Protein AF-0000000071086690 (afdb_homodimer)

Sequence (374 aa):
MKVLILISVVAMATVGNALYSCPQFWNLFEGNCYRYQGDRLTWSAAEARCNRYFNSAGMGHLASIHSLAENRFVYEMFKSSVSINDIPNWVHNPVDPNPIYGIWIGLHQTVADGPWKNSDDTDQDNFFRWRSLEPNNSYYVGEQAEDCVHIWHFNDDSDIQQKWNDMYCNEVMSFVCKMPADGQMRRMKVLILISVVAMATVGNALYSCPQFWNLFEGNCYRYQGDRLTWSAAEARCNRYFNSAGMGHLASIHSLAENRFVYEMFKSSVSINDIPNWVHNPVDPNPIYGIWIGLHQTVADGPWKNSDDTDQDNFFRWRSLEPNNSYYVGEQAEDCVHIWHFNDDSDIQQKWNDMYCNEVMSFVCKMPADGQMRR

Secondary structure (DSSP, 8-state):
------------------EEE--TT-EEETTEEEEEEEEEE-HHHHHHHHTT-EETTEE-EEPP--SHHHHHHHHHHHHHHTTGGGS--S---SS-SS---EEEEEEEESSTT--EEETT----TT---BPTT-S----SSSS----EEEEEP-S--SGGG-EEEEE-TTS-EEEEEEEE-EEE---/------------------EEE--TT-EEETTEEEEEEEEEE-HHHHHHHHHT-EETTEE-EEPP--SHHHHHHHHHHHHHHTTGGGS--S---SS-SS---EEEEEEEESSTT--EEETT----TT---BPTT-S----SSSS----EEEEEP-S--SGGG-EEEEE-TTS-EEEEEEEE-EEE---

pLDDT: mean 82.04, std 19.3, range [30.22, 98.94]

Solvent-accessible surface area (backbone atoms only — not comparable to full-atom values): 20855 Å² total; per-residue (Å²): 133,87,81,78,79,80,79,78,76,76,74,73,74,70,71,65,75,56,54,63,46,52,63,89,78,37,33,74,57,94,66,25,20,34,35,63,35,24,47,63,28,26,51,68,56,44,33,55,57,21,48,74,38,69,56,95,60,32,59,21,19,26,28,70,61,73,45,71,68,52,46,51,53,57,48,47,51,52,48,42,39,33,40,56,88,75,42,59,54,79,56,93,38,85,82,47,83,67,64,65,38,44,30,40,36,17,41,25,34,92,40,91,94,44,68,81,39,28,74,72,69,52,80,57,81,92,49,77,47,56,29,92,78,38,71,59,53,61,57,75,83,62,92,44,63,24,40,23,31,26,42,35,53,42,83,56,75,49,94,71,25,72,19,30,37,49,32,49,41,80,48,55,33,23,33,32,29,28,25,51,25,39,64,46,72,80,124,133,86,82,77,78,78,78,77,77,77,75,74,73,70,71,67,75,55,53,63,45,52,62,89,78,36,34,75,56,95,67,26,20,34,34,63,36,24,47,62,30,26,51,68,57,44,34,54,56,23,49,74,38,66,57,97,61,33,58,22,18,27,29,71,62,72,45,71,70,51,46,52,53,56,48,48,52,51,50,42,39,33,41,58,87,73,42,58,54,79,55,93,38,86,83,46,83,66,64,64,36,46,30,40,35,18,40,26,34,92,42,90,92,47,66,79,40,27,72,72,69,52,80,55,81,90,50,77,50,55,30,93,78,37,71,58,51,61,56,75,83,63,94,45,61,24,39,23,31,25,42,35,52,44,79,58,75,52,94,73,27,73,19,30,36,49,32,50,42,78,48,54,33,23,32,32,27,27,25,52,25,38,67,46,72,79,121

Nearest PDB structures (foldseek):
  1wt9-assembly1_A  TM=7.555E-01  e=1.938E-09  Deinagkistrodon acutus
  1oz7-assembly1_A  TM=7.797E-01  e=5.209E-09  Echis carinatus
  3ubu-assembly1_A  TM=7.085E-01  e=1.821E-09  Deinagkistrodon acutus
  3wwk-assembly3_G  TM=7.337E-01  e=5.209E-09  Calloselasma rhodostoma
  3bx4-assembly1_C  TM=7.259E-01  e=6.671E-09  unclassified

Radius of gyration: 25.3 Å; Cα contacts (8 Å, |Δi|>4): 750; chains: 2; bounding box: 89×62×54 Å

Foldseek 3Di:
DPPPDDDPPPPPPPPVPQPFDDPPQWDDDPQKTKHWDFWWFFQVVQQVVQQVDADPQGGKGFAQDADLVSLVVFVVNVCVVDPLVPQDAPDPDVVPLAGAWWAFGQWFDPDFVDDIAGVVRDDNPPDAFADVCPPPLDQDPHPFGQTTKTQGADVPPPSNRRGMYRGRRRHIYIGMMMDGTDGPPPD/DPPPDPDPPPPPPPPQPFPFDDPPQWDDDPQKTKHWDFWWFFQVVQQVVQQVDADPQGGKGFAQDADLVSLVVFVVNVCVVDPLVPQDAPDPDVVPLAGAWWAFGQWFDPDFVDDIAGVVRDDNPPDAFADVCPPPLDQDPHPFGQTTKTQGADPPPDSSGRGMYRGRRRHIYIGMMMDGTDGDRPD

Organism: Strongylocentrotus purpuratus (NCBI:txid7668)

InterPro domains:
  IPR001304 C-type lectin-like [PF00059] (40-179)
  IPR001304 C-type lectin-like [PS50041] (29-178)
  IPR001304 C-type lectin-like [SM00034] (22-178)
  IPR016186 C-type lectin-like/link domain superfamily [G3DSA:3.10.100.10] (19-183)
  IPR016187 C-type lectin fold [SSF56436] (7-181)
  IPR033988 CEL-1-like C-type lectin-like domain [cd03589] (22-179)
  IPR050111 C-type lectin and snaclec domain-containing protein [PTHR22803] (21-180)

Structure (mmCIF, N/CA/C/O backbone):
data_AF-0000000071086690-model_v1
#
loop_
_entity.id
_entity.type
_entity.pdbx_description
1 polymer 'C-type lectin domain-containing protein'
#
loop_
_atom_site.group_PDB
_atom_site.id
_atom_site.type_symbol
_atom_site.label_atom_id
_atom_site.label_alt_id
_atom_site.label_comp_id
_atom_site.label_asym_id
_atom_site.label_entity_id
_atom_site.label_seq_id
_atom_site.pdbx_PDB_ins_code
_atom_site.Cartn_x
_atom_site.Cartn_y
_atom_site.Cartn_z
_atom_site.occupancy
_atom_site.B_iso_or_equiv
_atom_site.auth_seq_id
_atom_site.auth_comp_id
_atom_site.auth_asym_id
_atom_site.auth_atom_id
_atom_site.pdbx_PDB_model_num
ATOM 1 N N . MET A 1 1 ? -64.688 19.266 30.797 1 43.84 1 MET A N 1
ATOM 2 C CA . MET A 1 1 ? -63.25 19.234 30.703 1 43.84 1 MET A CA 1
ATOM 3 C C . MET A 1 1 ? -62.781 18.438 29.484 1 43.84 1 MET A C 1
ATOM 5 O O . MET A 1 1 ? -63.062 17.25 29.375 1 43.84 1 MET A O 1
ATOM 9 N N . LYS A 1 2 ? -62.781 19.125 28.25 1 49.56 2 LYS A N 1
ATOM 10 C CA . LYS A 1 2 ? -62.281 18.562 26.984 1 49.56 2 LYS A CA 1
ATOM 11 C C . LYS A 1 2 ? -60.812 18.156 27.078 1 49.56 2 LYS A C 1
ATOM 13 O O . LYS A 1 2 ? -59.969 18.984 27.375 1 49.56 2 LYS A O 1
ATOM 18 N N . VAL A 1 3 ? -60.5 16.891 27.344 1 52.97 3 VAL A N 1
ATOM 19 C CA . VAL A 1 3 ? -59.188 16.266 27.328 1 52.97 3 VAL A CA 1
ATOM 20 C C . VAL A 1 3 ? -58.625 16.25 25.906 1 52.97 3 VAL A C 1
ATOM 22 O O . VAL A 1 3 ? -59.219 15.641 25.016 1 52.97 3 VAL A O 1
ATOM 25 N N . LEU A 1 4 ? -57.906 17.328 25.5 1 54.09 4 LEU A N 1
ATOM 26 C CA . LEU A 1 4 ? -57.156 17.312 24.25 1 54.09 4 LEU A CA 1
ATOM 27 C C . LEU A 1 4 ? -55.969 16.344 24.344 1 54.09 4 LEU A C 1
ATOM 29 O O . LEU A 1 4 ? -55.125 16.5 25.203 1 54.09 4 LEU A O 1
ATOM 33 N N . ILE A 1 5 ? -56.219 15.156 23.766 1 54.09 5 ILE A N 1
ATOM 34 C CA . ILE A 1 5 ? -55.125 14.203 23.594 1 54.09 5 ILE A CA 1
ATOM 35 C C . ILE A 1 5 ? -54.156 14.695 22.531 1 54.09 5 ILE A C 1
ATOM 37 O O . ILE A 1 5 ? -54.531 14.875 21.375 1 54.09 5 ILE A O 1
ATOM 41 N N . LEU A 1 6 ? -53.094 15.406 22.969 1 54.09 6 LEU A N 1
ATOM 42 C CA . LEU A 1 6 ? -52 15.703 22.047 1 54.09 6 LEU A CA 1
ATOM 43 C C . LEU A 1 6 ? -51.219 14.43 21.703 1 54.09 6 LEU A C 1
ATOM 45 O O . LEU A 1 6 ? -50.656 13.797 22.578 1 54.09 6 LEU A O 1
ATOM 49 N N . ILE A 1 7 ? -51.5 13.828 20.578 1 53.41 7 ILE A N 1
ATOM 50 C CA . ILE A 1 7 ? -50.688 12.734 20.062 1 53.41 7 ILE A CA 1
ATOM 51 C C . ILE A 1 7 ? -49.344 13.266 19.578 1 53.41 7 ILE A C 1
ATOM 53 O O . ILE A 1 7 ? -49.312 14.086 18.656 1 53.41 7 ILE A O 1
ATOM 57 N N . SER A 1 8 ? -48.344 13.18 20.391 1 50.66 8 SER A N 1
ATOM 58 C CA . SER A 1 8 ? -47 13.484 19.922 1 50.66 8 SER A CA 1
ATOM 59 C C . SER A 1 8 ? -46.531 12.453 18.906 1 50.66 8 SER A C 1
ATOM 61 O O . SER A 1 8 ? -46.469 11.258 19.203 1 50.66 8 SER A O 1
ATOM 63 N N . VAL A 1 9 ? -46.656 12.742 17.672 1 51 9 VAL A N 1
ATOM 64 C CA . VAL A 1 9 ? -46 11.914 16.656 1 51 9 VAL A CA 1
ATOM 65 C C . VAL A 1 9 ? -44.5 12.023 16.797 1 51 9 VAL A C 1
ATOM 67 O O . VAL A 1 9 ? -43.938 13.109 16.625 1 51 9 VAL A O 1
ATOM 70 N N . VAL A 1 10 ? -43.875 11.148 17.562 1 45.19 10 VAL A N 1
ATOM 71 C CA . VAL A 1 10 ? -42.438 11.008 17.531 1 45.19 10 VAL A CA 1
ATOM 72 C C . VAL A 1 10 ? -41.969 10.625 16.125 1 45.19 10 VAL A C 1
ATOM 74 O O . VAL A 1 10 ? -42.312 9.547 15.633 1 45.19 10 VAL A O 1
ATOM 77 N N . ALA A 1 11 ? -41.688 11.57 15.289 1 45.47 11 ALA A N 1
ATOM 78 C CA . ALA A 1 11 ? -41 11.258 14.039 1 45.47 11 ALA A CA 1
ATOM 79 C C . ALA A 1 11 ? -39.688 10.531 14.32 1 45.47 11 ALA A C 1
ATOM 81 O O . ALA A 1 11 ? -38.812 11.078 14.984 1 45.47 11 ALA A O 1
ATOM 82 N N . MET A 1 12 ? -39.719 9.305 14.352 1 41.88 12 MET A N 1
ATOM 83 C CA . MET A 1 12 ? -38.438 8.602 14.344 1 41.88 12 MET A CA 1
ATOM 84 C C . MET A 1 12 ? -37.562 9.031 13.148 1 41.88 12 MET A C 1
ATOM 86 O O . MET A 1 12 ? -37.969 8.828 12 1 41.88 12 MET A O 1
ATOM 90 N N . ALA A 1 13 ? -36.812 10.078 13.234 1 39.78 13 ALA A N 1
ATOM 91 C CA . ALA A 1 13 ? -35.781 10.297 12.219 1 39.78 13 ALA A CA 1
ATOM 92 C C . ALA A 1 13 ? -35 9.016 11.945 1 39.78 13 ALA A C 1
ATOM 94 O O . ALA A 1 13 ? -34.375 8.469 12.844 1 39.78 13 ALA A O 1
ATOM 95 N N . THR A 1 14 ? -35.469 8.25 11.102 1 40.97 14 THR A N 1
ATOM 96 C CA . THR A 1 14 ? -34.562 7.207 10.609 1 40.97 14 THR A CA 1
ATOM 97 C C . THR A 1 14 ? -33.219 7.789 10.227 1 40.97 14 THR A C 1
ATOM 99 O O . THR A 1 14 ? -33.125 8.656 9.352 1 40.97 14 THR A O 1
ATOM 102 N N . VAL A 1 15 ? -32.438 8.203 11.164 1 40.75 15 VAL A N 1
ATOM 103 C CA . VAL A 1 15 ? -31.047 8.422 10.742 1 40.75 15 VAL A CA 1
ATOM 104 C C . VAL A 1 15 ? -30.656 7.383 9.703 1 40.75 15 VAL A C 1
ATOM 106 O O . VAL A 1 15 ? -30.578 6.188 10.008 1 40.75 15 VAL A O 1
ATOM 109 N N . GLY A 1 16 ? -31.156 7.559 8.562 1 42.09 16 GLY A N 1
ATOM 110 C CA . GLY A 1 16 ? -30.641 6.699 7.508 1 42.09 16 GLY A CA 1
ATOM 111 C C . GLY A 1 16 ? -29.141 6.496 7.594 1 42.09 16 GLY A C 1
ATOM 112 O O . GLY A 1 16 ? -28.375 7.461 7.711 1 42.09 16 GLY A O 1
ATOM 113 N N . ASN A 1 17 ? -28.719 5.598 8.312 1 48.81 17 ASN A N 1
ATOM 114 C CA . ASN A 1 17 ? -27.297 5.27 8.297 1 48.81 17 ASN A CA 1
ATOM 115 C C . ASN A 1 17 ? -26.703 5.383 6.895 1 48.81 17 ASN A C 1
ATOM 117 O O . ASN A 1 17 ? -27.188 4.73 5.965 1 48.81 17 ASN A O 1
ATOM 121 N N . ALA A 1 18 ? -26.375 6.586 6.422 1 53.16 18 ALA A N 1
ATOM 122 C CA . ALA A 1 18 ? -25.766 6.812 5.113 1 53.16 18 ALA A CA 1
ATOM 123 C C . ALA A 1 18 ? -24.719 5.738 4.805 1 53.16 18 ALA A C 1
ATOM 125 O O . ALA A 1 18 ? -23.891 5.422 5.648 1 53.16 18 ALA A O 1
ATOM 126 N N . LEU A 1 19 ? -25.047 4.859 3.91 1 71.75 19 LEU A N 1
ATOM 127 C CA . LEU A 1 19 ? -24.062 3.908 3.418 1 71.75 19 LEU A CA 1
ATOM 128 C C . LEU A 1 19 ? -22.969 4.617 2.627 1 71.75 19 LEU A C 1
ATOM 130 O O . LEU A 1 19 ? -23.25 5.395 1.714 1 71.75 19 LEU A O 1
ATOM 134 N N . TYR A 1 20 ? -21.812 4.977 3.262 1 77.81 20 TYR A N 1
ATOM 135 C CA . TYR A 1 20 ? -20.656 5.574 2.602 1 77.81 20 TYR A CA 1
ATOM 136 C C . TYR A 1 20 ? -19.938 4.551 1.733 1 77.81 20 TYR A C 1
ATOM 138 O O . TYR A 1 20 ? -19.906 3.361 2.055 1 77.81 20 TYR A O 1
ATOM 146 N N . SER A 1 21 ? -19.609 5.078 0.562 1 87.62 21 SER A N 1
ATOM 147 C CA . SER A 1 21 ? -18.797 4.223 -0.307 1 87.62 21 SER A CA 1
ATOM 148 C C . SER A 1 21 ? -17.562 4.949 -0.797 1 87.62 21 SER A C 1
ATOM 150 O O . SER A 1 21 ? -17.516 6.18 -0.828 1 87.62 21 SER A O 1
ATOM 152 N N . CYS A 1 22 ? -16.516 4.262 -0.972 1 94.38 22 CYS A N 1
ATOM 153 C CA . CYS A 1 22 ? -15.266 4.766 -1.525 1 94.38 22 CYS A CA 1
ATOM 154 C C . CYS A 1 22 ? -14.984 4.16 -2.896 1 94.38 22 CYS A C 1
ATOM 156 O O . CYS A 1 22 ? -15.414 3.039 -3.18 1 94.38 22 CYS A O 1
ATOM 158 N N . PRO A 1 23 ? -14.281 4.953 -3.805 1 93.56 23 PRO A N 1
ATOM 159 C CA . PRO A 1 23 ? -13.828 4.344 -5.059 1 93.56 23 PRO A CA 1
ATOM 160 C C . PRO A 1 23 ? -12.922 3.139 -4.832 1 93.56 23 PRO A C 1
ATOM 162 O O . PRO A 1 23 ? -12.422 2.936 -3.723 1 93.56 23 PRO A O 1
ATOM 165 N N . GLN A 1 24 ? -12.766 2.393 -5.902 1 91.75 24 GLN A N 1
ATOM 166 C CA . GLN A 1 24 ? -11.852 1.254 -5.844 1 91.75 24 GLN A CA 1
ATOM 167 C C . GLN A 1 24 ? -10.469 1.682 -5.359 1 91.75 24 GLN A C 1
ATOM 169 O O . GLN A 1 24 ? -9.961 2.725 -5.77 1 91.75 24 GLN A O 1
ATOM 174 N N . PHE A 1 25 ? -9.844 0.89 -4.418 1 95.69 25 PHE A N 1
ATOM 175 C CA . PHE A 1 25 ? -8.492 1.033 -3.885 1 95.69 25 PHE A CA 1
ATOM 176 C C . PHE A 1 25 ? -8.469 2.029 -2.732 1 95.69 25 PHE A C 1
ATOM 178 O O . PHE A 1 25 ? -7.426 2.246 -2.113 1 95.69 25 PHE A O 1
ATOM 185 N N . TRP A 1 26 ? -9.57 2.684 -2.467 1 96.56 26 TRP A N 1
ATOM 186 C CA . TRP A 1 26 ? -9.672 3.594 -1.33 1 96.56 26 TRP A CA 1
ATOM 187 C C . TRP A 1 26 ? -10.305 2.896 -0.13 1 96.56 26 TRP A C 1
ATOM 189 O O . TRP A 1 26 ? -11.156 2.018 -0.291 1 96.56 26 TRP A O 1
ATOM 199 N N . ASN A 1 27 ? -9.953 3.277 1.076 1 96.31 27 ASN A N 1
ATOM 200 C CA . ASN A 1 27 ? -10.422 2.664 2.312 1 96.31 27 ASN A CA 1
ATOM 201 C C . ASN A 1 27 ? -11.289 3.627 3.117 1 96.31 27 ASN A C 1
ATOM 203 O O . ASN A 1 27 ? -10.914 4.777 3.338 1 96.31 27 ASN A O 1
ATOM 207 N N . LEU A 1 28 ? -12.359 3.115 3.533 1 95.56 28 LEU A N 1
ATOM 208 C CA . LEU A 1 28 ? -13.328 3.922 4.262 1 95.56 28 LEU A CA 1
ATOM 209 C C . LEU A 1 28 ? -12.984 3.982 5.746 1 95.56 28 LEU A C 1
ATOM 211 O O . LEU A 1 28 ? -12.664 2.959 6.355 1 95.56 28 LEU A O 1
ATOM 215 N N . PHE A 1 29 ? -12.977 5.207 6.312 1 96.44 29 PHE A N 1
ATOM 216 C CA . PHE A 1 29 ? -12.844 5.41 7.75 1 96.44 29 PHE A CA 1
ATOM 217 C C . PHE A 1 29 ? -13.609 6.652 8.195 1 96.44 29 PHE A C 1
ATOM 219 O O . PHE A 1 29 ? -13.266 7.77 7.809 1 96.44 29 PHE A O 1
ATOM 226 N N . GLU A 1 30 ? -14.617 6.52 8.922 1 94.94 30 GLU A N 1
ATOM 227 C CA . GLU A 1 30 ? -15.406 7.578 9.555 1 94.94 30 GLU A CA 1
ATOM 228 C C . GLU A 1 30 ? -15.82 8.633 8.531 1 94.94 30 GLU A C 1
ATOM 230 O O . GLU A 1 30 ? -15.578 9.828 8.734 1 94.94 30 GLU A O 1
ATOM 235 N N . GLY A 1 31 ? -16.422 8.18 7.438 1 94.81 31 GLY A N 1
ATOM 236 C CA . GLY A 1 31 ? -17.062 9.07 6.484 1 94.81 31 GLY A CA 1
ATOM 237 C C . GLY A 1 31 ? -16.094 9.648 5.465 1 94.81 31 GLY A C 1
ATOM 238 O O . GLY A 1 31 ? -16.469 10.5 4.66 1 94.81 31 GLY A O 1
ATOM 239 N N . ASN A 1 32 ? -14.844 9.203 5.5 1 97.44 32 ASN A N 1
ATOM 240 C CA . ASN A 1 32 ? -13.828 9.625 4.539 1 97.44 32 ASN A CA 1
ATOM 241 C C . ASN A 1 32 ? -13.148 8.43 3.877 1 97.44 32 ASN A C 1
ATOM 243 O O . ASN A 1 32 ? -13.156 7.328 4.426 1 97.44 32 ASN A O 1
ATOM 247 N N . CYS A 1 33 ? -12.641 8.656 2.719 1 97.69 33 CYS A N 1
ATOM 248 C CA . CYS A 1 33 ? -11.867 7.668 1.968 1 97.69 33 CYS A CA 1
ATOM 249 C C . CYS A 1 33 ? -10.383 8.008 1.983 1 97.69 33 CYS A C 1
ATOM 251 O O . CYS A 1 33 ? -10.008 9.164 1.794 1 97.69 33 CYS A O 1
ATOM 253 N N . TYR A 1 34 ? -9.578 7.008 2.205 1 98.44 34 TYR A N 1
ATOM 254 C CA . TYR A 1 34 ? -8.133 7.172 2.295 1 98.44 34 TYR A CA 1
ATOM 255 C C . TYR A 1 34 ? -7.418 6.254 1.312 1 98.44 34 TYR A C 1
ATOM 257 O O . TYR A 1 34 ? -7.867 5.133 1.061 1 98.44 34 TYR A O 1
ATOM 265 N N . ARG A 1 35 ? -6.297 6.672 0.797 1 98.12 35 ARG A N 1
ATOM 266 C CA . ARG A 1 35 ? -5.477 5.844 -0.081 1 98.12 35 ARG A CA 1
ATOM 267 C C . ARG A 1 35 ? -3.996 6.164 0.091 1 98.12 35 ARG A C 1
ATOM 269 O O . ARG A 1 35 ? -3.594 7.324 0.026 1 98.12 35 ARG A O 1
ATOM 276 N N . TYR A 1 36 ? -3.211 5.164 0.441 1 97.69 36 TYR A N 1
ATOM 277 C CA . TYR A 1 36 ? -1.758 5.281 0.494 1 97.69 36 TYR A CA 1
ATOM 278 C C . TYR A 1 36 ? -1.163 5.324 -0.909 1 97.69 36 TYR A C 1
ATOM 280 O O . TYR A 1 36 ? -1.585 4.574 -1.792 1 97.69 36 TYR A O 1
ATOM 288 N N . GLN A 1 37 ? -0.332 6.211 -1.141 1 97 37 GLN A N 1
ATOM 289 C CA . GLN A 1 37 ? 0.444 6.316 -2.373 1 97 37 GLN A CA 1
ATOM 290 C C . GLN A 1 37 ? 1.933 6.113 -2.104 1 97 37 GLN A C 1
ATOM 292 O O . GLN A 1 37 ? 2.539 6.867 -1.343 1 97 37 GLN A O 1
ATOM 297 N N . GLY A 1 38 ? 2.512 5.176 -2.832 1 93.94 38 GLY A N 1
ATOM 298 C CA . GLY A 1 38 ? 3.885 4.777 -2.559 1 93.94 38 GLY A CA 1
ATOM 299 C C . GLY A 1 38 ? 4.906 5.645 -3.268 1 93.94 38 GLY A C 1
ATOM 300 O O . GLY A 1 38 ? 6.098 5.602 -2.945 1 93.94 38 GLY A O 1
ATOM 301 N N . ASP A 1 39 ? 4.453 6.504 -4.23 1 93.19 39 ASP A N 1
ATOM 302 C CA . ASP A 1 39 ? 5.359 7.445 -4.883 1 93.19 39 ASP A CA 1
ATOM 303 C C . ASP A 1 39 ? 6.016 8.375 -3.859 1 93.19 39 ASP A C 1
ATOM 305 O O . ASP A 1 39 ? 5.363 8.82 -2.914 1 93.19 39 ASP A O 1
ATOM 309 N N . ARG A 1 40 ? 7.254 8.625 -4.043 1 93.44 40 ARG A N 1
ATOM 310 C CA . ARG A 1 40 ? 7.941 9.57 -3.178 1 93.44 40 ARG A CA 1
ATOM 311 C C . ARG A 1 40 ? 8 10.953 -3.818 1 93.44 40 ARG A C 1
ATOM 313 O O . ARG A 1 40 ? 8.648 11.141 -4.852 1 93.44 40 ARG A O 1
ATOM 320 N N . LEU A 1 41 ? 7.344 11.875 -3.178 1 95.44 41 LEU A N 1
ATOM 321 C CA . LEU A 1 41 ? 7.176 13.211 -3.736 1 95.44 41 LEU A CA 1
ATOM 322 C C . LEU A 1 41 ? 7.395 14.273 -2.668 1 95.44 41 LEU A C 1
ATOM 324 O O . LEU A 1 41 ? 7.352 13.984 -1.473 1 95.44 41 LEU A O 1
ATOM 328 N N . THR A 1 42 ? 7.766 15.438 -3.109 1 95.44 42 THR A N 1
ATOM 329 C CA . THR A 1 42 ? 7.707 16.578 -2.189 1 95.44 42 THR A CA 1
ATOM 330 C C . THR A 1 42 ? 6.289 16.766 -1.662 1 95.44 42 THR A C 1
ATOM 332 O O . THR A 1 42 ? 5.336 16.219 -2.207 1 95.44 42 THR A O 1
ATOM 335 N N . TRP A 1 43 ? 6.18 17.531 -0.632 1 97 43 TRP A N 1
ATOM 336 C CA . TRP A 1 43 ? 4.863 17.75 -0.037 1 97 43 TRP A CA 1
ATOM 337 C C . TRP A 1 43 ? 3.891 18.328 -1.055 1 97 43 TRP A C 1
ATOM 339 O O . TRP A 1 43 ? 2.768 17.844 -1.203 1 97 43 TRP A O 1
ATOM 349 N N . SER A 1 44 ? 4.383 19.406 -1.804 1 98.31 44 SER A N 1
ATOM 350 C CA . SER A 1 44 ? 3.516 20.078 -2.771 1 98.31 44 SER A CA 1
ATOM 351 C C . SER A 1 44 ? 3.146 19.141 -3.918 1 98.31 44 SER A C 1
ATOM 353 O O . SER A 1 44 ? 2.01 19.156 -4.395 1 98.31 44 SER A O 1
ATOM 355 N N . ALA A 1 45 ? 4.09 18.344 -4.379 1 98.44 45 ALA A N 1
ATOM 356 C CA . ALA A 1 45 ? 3.809 17.375 -5.441 1 98.44 45 ALA A CA 1
ATOM 357 C C . ALA A 1 45 ? 2.846 16.297 -4.961 1 98.44 45 ALA A C 1
ATOM 359 O O . ALA A 1 45 ? 1.997 15.836 -5.723 1 98.44 45 ALA A O 1
ATOM 360 N N . ALA A 1 46 ? 2.986 15.859 -3.746 1 98.56 46 ALA A N 1
ATOM 361 C CA . ALA A 1 46 ? 2.07 14.883 -3.152 1 98.56 46 ALA A CA 1
ATOM 362 C C . ALA A 1 46 ? 0.653 15.445 -3.07 1 98.56 46 ALA A C 1
ATOM 364 O O . ALA A 1 46 ? -0.313 14.758 -3.408 1 98.56 46 ALA A O 1
ATOM 365 N N . GLU A 1 47 ? 0.529 16.703 -2.629 1 98.88 47 GLU A N 1
ATOM 366 C CA . GLU A 1 47 ? -0.774 17.359 -2.605 1 98.88 47 GLU A CA 1
ATOM 367 C C . GLU A 1 47 ? -1.395 17.406 -3.998 1 98.88 47 GLU A C 1
ATOM 369 O O . GLU A 1 47 ? -2.578 17.109 -4.168 1 98.88 47 GLU A O 1
ATOM 374 N N . ALA A 1 48 ? -0.6 17.812 -4.922 1 98.81 48 ALA A N 1
ATOM 375 C CA . ALA A 1 48 ? -1.091 17.875 -6.297 1 98.81 48 ALA A CA 1
ATOM 376 C C . ALA A 1 48 ? -1.565 16.5 -6.777 1 98.81 48 ALA A C 1
ATOM 378 O O . ALA A 1 48 ? -2.568 16.406 -7.488 1 98.81 48 ALA A O 1
ATOM 379 N N . ARG A 1 49 ? -0.84 15.469 -6.449 1 98.5 49 ARG A N 1
ATOM 380 C CA . ARG A 1 49 ? -1.253 14.117 -6.805 1 98.5 49 ARG A CA 1
ATOM 381 C C . ARG A 1 49 ? -2.6 13.773 -6.176 1 98.5 49 ARG A C 1
ATOM 383 O O . ARG A 1 49 ? -3.471 13.203 -6.836 1 98.5 49 ARG A O 1
ATOM 390 N N . CYS A 1 50 ? -2.799 14.023 -4.914 1 98.75 50 CYS A N 1
ATOM 391 C CA . CYS A 1 50 ? -4.066 13.766 -4.242 1 98.75 50 CYS A CA 1
ATOM 392 C C . CYS A 1 50 ? -5.203 14.539 -4.895 1 98.75 50 CYS A C 1
ATOM 394 O O . CYS A 1 50 ? -6.32 14.031 -5.016 1 98.75 50 CYS A O 1
ATOM 396 N N . ASN A 1 51 ? -4.898 15.734 -5.371 1 98.75 51 ASN A N 1
ATOM 397 C CA . ASN A 1 51 ? -5.906 16.609 -5.969 1 98.75 51 ASN A CA 1
ATOM 398 C C . ASN A 1 51 ? -6.434 16.031 -7.281 1 98.75 51 ASN A C 1
ATOM 400 O O . ASN A 1 51 ? -7.465 16.469 -7.785 1 98.75 51 ASN A O 1
ATOM 404 N N . ARG A 1 52 ? -5.824 15.102 -7.828 1 97.88 52 ARG A N 1
ATOM 405 C CA . ARG A 1 52 ? -6.273 14.477 -9.07 1 97.88 52 ARG A CA 1
ATOM 406 C C . ARG A 1 52 ? -7.477 13.57 -8.82 1 97.88 52 ARG A C 1
ATOM 408 O O . ARG A 1 52 ? -8.141 13.148 -9.773 1 97.88 52 ARG A O 1
ATOM 415 N N . TYR A 1 53 ? -7.676 13.266 -7.562 1 97.12 53 TYR A N 1
ATOM 416 C CA . TYR A 1 53 ? -8.812 12.414 -7.211 1 97.12 53 TYR A CA 1
ATOM 417 C C . TYR A 1 53 ? -9.961 13.242 -6.66 1 97.12 53 TYR A C 1
ATOM 419 O O . TYR A 1 53 ? -9.75 14.156 -5.859 1 97.12 53 TYR A O 1
ATOM 427 N N . PHE A 1 54 ? -11.164 12.914 -7.141 1 94.62 54 PHE A N 1
ATOM 428 C CA . PHE A 1 54 ? -12.352 13.602 -6.648 1 94.62 54 PHE A CA 1
ATOM 429 C C . PHE A 1 54 ? -13.602 12.766 -6.887 1 94.62 54 PHE A C 1
ATOM 431 O O . PHE A 1 54 ? -13.578 11.812 -7.668 1 94.62 54 PHE A O 1
ATOM 438 N N . ASN A 1 55 ? -14.57 12.969 -6.074 1 93 55 ASN A N 1
ATOM 439 C CA . ASN A 1 55 ? -15.914 12.422 -6.25 1 93 55 ASN A CA 1
ATOM 440 C C . ASN A 1 55 ? -16.984 13.477 -6.031 1 93 55 ASN A C 1
ATOM 442 O O . ASN A 1 55 ? -1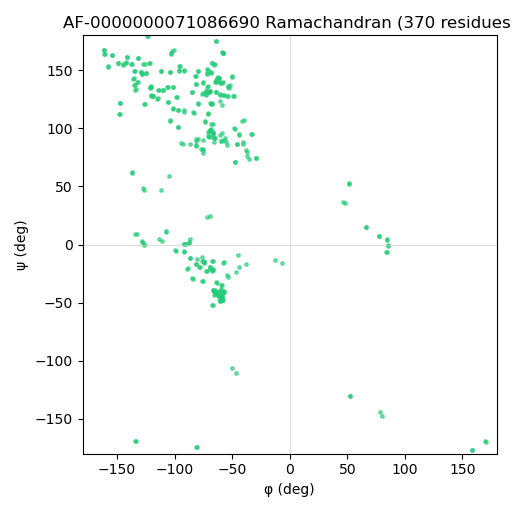6.688 14.672 -6 1 93 55 ASN A O 1
ATOM 446 N N . SER A 1 56 ? -18.219 12.984 -5.961 1 91.44 56 SER A N 1
ATOM 447 C CA . SER A 1 56 ? -19.312 13.938 -5.863 1 91.44 56 SER A CA 1
ATOM 448 C C . SER A 1 56 ? -19.266 14.695 -4.539 1 91.44 56 SER A C 1
ATOM 450 O O . SER A 1 56 ? -19.766 15.82 -4.441 1 91.44 56 SER A O 1
ATOM 452 N N . ALA A 1 57 ? -18.609 14.117 -3.553 1 93.12 57 ALA A N 1
ATOM 453 C CA . ALA A 1 57 ? -18.594 14.711 -2.219 1 93.12 57 ALA A CA 1
ATOM 454 C C . ALA A 1 57 ? -17.438 15.695 -2.076 1 93.12 57 ALA A C 1
ATOM 456 O O . ALA A 1 57 ? -17.438 16.547 -1.182 1 93.12 57 ALA A O 1
ATOM 457 N N . GLY A 1 58 ? -16.406 15.547 -2.963 1 95.56 58 GLY A N 1
ATOM 458 C CA . GLY A 1 58 ? -15.312 16.5 -2.861 1 95.56 58 GLY A CA 1
ATOM 459 C C . GLY A 1 58 ? -14.016 15.992 -3.463 1 95.56 58 GLY A C 1
ATOM 460 O O . GLY A 1 58 ? -13.961 14.875 -3.986 1 95.56 58 GLY A O 1
ATOM 461 N N . MET A 1 59 ? -12.953 16.812 -3.342 1 97.44 59 MET A N 1
ATOM 462 C CA . MET A 1 59 ? -11.625 16.562 -3.9 1 97.44 59 MET A CA 1
ATOM 463 C C . MET A 1 59 ? -10.711 15.922 -2.859 1 97.44 59 MET A C 1
ATOM 465 O O . MET A 1 59 ? -10.875 16.156 -1.66 1 97.44 59 MET A O 1
ATOM 469 N N . GLY A 1 60 ? -9.758 15.188 -3.387 1 98.69 60 GLY A N 1
ATOM 470 C CA . GLY A 1 60 ? -8.742 14.625 -2.506 1 98.69 60 GLY A CA 1
ATOM 471 C C . GLY A 1 60 ? -7.668 15.617 -2.113 1 98.69 60 GLY A C 1
ATOM 472 O O . GLY A 1 60 ? -7.309 16.5 -2.9 1 98.69 60 GLY A O 1
ATOM 473 N N . HIS A 1 61 ? -7.129 15.43 -0.914 1 98.94 61 HIS A N 1
ATOM 474 C CA . HIS A 1 61 ? -5.996 16.156 -0.348 1 98.94 61 HIS A CA 1
ATOM 475 C C . HIS A 1 61 ? -5.094 15.219 0.456 1 98.94 61 HIS A C 1
ATOM 477 O O . HIS A 1 61 ? -5.488 14.094 0.775 1 98.94 61 HIS A O 1
ATOM 483 N N . LEU A 1 62 ? -3.871 15.656 0.697 1 98.94 62 LEU A N 1
ATOM 484 C CA . LEU A 1 62 ? -3.139 14.977 1.759 1 98.94 62 LEU A CA 1
ATOM 485 C C . LEU A 1 62 ? -3.979 14.891 3.029 1 98.94 62 LEU A C 1
ATOM 487 O O . LEU A 1 62 ? -4.684 15.844 3.379 1 98.94 62 LEU A O 1
ATOM 491 N N . ALA A 1 63 ? -3.846 13.812 3.748 1 98.88 63 ALA A N 1
ATOM 492 C CA . ALA A 1 63 ? -4.777 13.477 4.82 1 98.88 63 ALA A CA 1
ATOM 493 C C . ALA A 1 63 ? -4.668 14.469 5.977 1 98.88 63 ALA A C 1
ATOM 495 O O . ALA A 1 63 ? -3.586 14.664 6.535 1 98.88 63 ALA A O 1
ATOM 496 N N . SER A 1 64 ? -5.773 15.117 6.281 1 98.81 64 SER A N 1
ATOM 497 C CA . SER A 1 64 ? -5.898 15.797 7.57 1 98.81 64 SER A CA 1
ATOM 498 C C . SER A 1 64 ? -6.285 14.812 8.672 1 98.81 64 SER A C 1
ATOM 500 O O . SER A 1 64 ? -7.117 13.93 8.461 1 98.81 64 SER A O 1
ATOM 502 N N . ILE A 1 65 ? -5.672 14.938 9.828 1 98.06 65 ILE A N 1
ATOM 503 C CA . ILE A 1 65 ? -5.883 13.984 10.914 1 98.06 65 ILE A CA 1
ATOM 504 C C . ILE A 1 65 ? -6.434 14.719 12.141 1 98.06 65 ILE A C 1
ATOM 506 O O . ILE A 1 65 ? -5.836 15.688 12.609 1 98.06 65 ILE A O 1
ATOM 510 N N . HIS A 1 66 ? -7.57 14.172 12.68 1 97.69 66 HIS A N 1
ATOM 511 C CA . HIS A 1 66 ? -8.289 14.945 13.695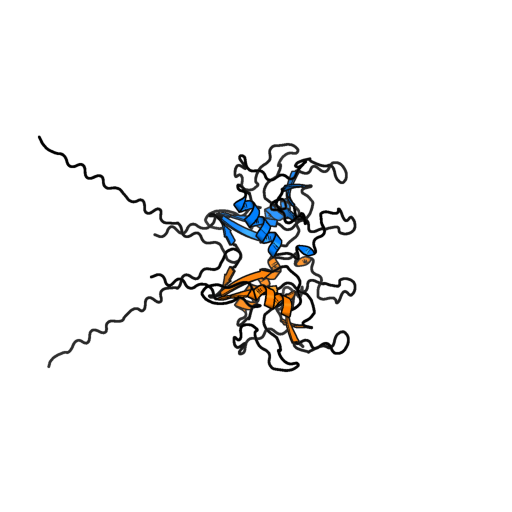 1 97.69 66 HIS A CA 1
ATOM 512 C C . HIS A 1 66 ? -8.539 14.109 14.945 1 97.69 66 HIS A C 1
ATOM 514 O O . HIS A 1 66 ? -9.25 14.539 15.852 1 97.69 66 HIS A O 1
ATOM 520 N N . SER A 1 67 ? -8.055 12.867 14.992 1 95.75 67 SER A N 1
ATOM 521 C CA . SER A 1 67 ? -8.188 12.016 16.172 1 95.75 67 SER A CA 1
ATOM 522 C C . SER A 1 67 ? -7.082 10.969 16.219 1 95.75 67 SER A C 1
ATOM 524 O O . SER A 1 67 ? -6.387 10.734 15.234 1 95.75 67 SER A O 1
ATOM 526 N N . LEU A 1 68 ? -6.914 10.383 17.422 1 94.06 68 LEU A N 1
ATOM 527 C CA . LEU A 1 68 ? -5.938 9.312 17.594 1 94.06 68 LEU A CA 1
ATOM 528 C C . LEU A 1 68 ? -6.301 8.109 16.719 1 94.06 68 LEU A C 1
ATOM 530 O O . LEU A 1 68 ? -5.422 7.48 16.125 1 94.06 68 LEU A O 1
ATOM 534 N N . ALA A 1 69 ? -7.582 7.766 16.641 1 94.62 69 ALA A N 1
ATOM 535 C CA . ALA A 1 69 ? -8.039 6.645 15.82 1 94.62 69 ALA A CA 1
ATOM 536 C C . ALA A 1 69 ? -7.699 6.875 14.352 1 94.62 69 ALA A C 1
ATOM 538 O O . ALA A 1 69 ? -7.25 5.957 13.656 1 94.62 69 ALA A O 1
ATOM 539 N N . GLU A 1 70 ? -7.949 8.062 13.914 1 96.19 70 GLU A N 1
ATOM 540 C CA . GLU A 1 70 ? -7.633 8.414 12.539 1 96.19 70 GLU A CA 1
ATOM 541 C C . GLU A 1 70 ? -6.129 8.344 12.281 1 96.19 70 GLU A C 1
ATOM 543 O O . GLU A 1 70 ? -5.691 7.879 11.227 1 96.19 70 GLU A O 1
ATOM 548 N N . ASN A 1 71 ? -5.316 8.82 13.234 1 95.38 71 ASN A N 1
ATOM 549 C CA . ASN A 1 71 ? -3.861 8.742 13.148 1 95.38 71 ASN A CA 1
ATOM 550 C C . ASN A 1 71 ? -3.379 7.301 13.023 1 95.38 71 ASN A C 1
ATOM 552 O O . ASN A 1 71 ? -2.523 7 12.188 1 95.38 71 ASN A O 1
ATOM 556 N N . ARG A 1 72 ? -3.922 6.465 13.805 1 92.44 72 ARG A N 1
ATOM 557 C CA . ARG A 1 72 ? -3.568 5.047 13.766 1 92.44 72 ARG A CA 1
ATOM 558 C C . ARG A 1 72 ? -3.979 4.41 12.445 1 92.44 72 ARG A C 1
ATOM 560 O O . ARG A 1 72 ? -3.24 3.594 11.891 1 92.44 72 ARG A O 1
ATOM 567 N N . PHE A 1 73 ? -5.137 4.809 12 1 94.94 73 PHE A N 1
ATOM 568 C CA . PHE A 1 73 ? -5.656 4.289 10.742 1 94.94 73 PHE A CA 1
ATOM 569 C C . PHE A 1 73 ? -4.715 4.625 9.586 1 94.94 73 PHE A C 1
ATOM 571 O O . PHE A 1 73 ? -4.348 3.75 8.805 1 94.94 73 PHE A O 1
ATOM 578 N N . VAL A 1 74 ? -4.32 5.859 9.516 1 96.19 74 VAL A N 1
ATOM 579 C CA . VAL A 1 74 ? -3.447 6.348 8.453 1 96.19 74 VAL A CA 1
ATOM 580 C C . VAL A 1 74 ? -2.08 5.68 8.562 1 96.19 74 VAL A C 1
ATOM 582 O O . VAL A 1 74 ? -1.516 5.238 7.559 1 96.19 74 VAL A O 1
ATOM 585 N N . TYR A 1 75 ? -1.578 5.574 9.727 1 93.25 75 TYR A N 1
ATOM 586 C CA . TYR A 1 75 ? -0.267 4.965 9.914 1 93.25 75 TYR A CA 1
ATOM 587 C C . TYR A 1 75 ? -0.289 3.49 9.531 1 93.25 75 TYR A C 1
ATOM 589 O O . TYR A 1 75 ? 0.689 2.969 8.992 1 93.25 75 TYR A O 1
ATOM 597 N N . GLU A 1 76 ? -1.346 2.818 9.867 1 92.62 76 GLU A N 1
ATOM 598 C CA . GLU A 1 76 ? -1.46 1.407 9.508 1 92.62 76 GLU A CA 1
ATOM 599 C C . GLU A 1 76 ? -1.399 1.21 8 1 92.62 76 GLU A C 1
ATOM 601 O O . GLU A 1 76 ? -0.856 0.213 7.52 1 92.62 76 GLU A O 1
ATOM 606 N N . MET A 1 77 ? -2.018 2.104 7.242 1 93.94 77 MET A N 1
ATOM 607 C CA . MET A 1 77 ? -1.943 2.029 5.789 1 93.94 77 MET A CA 1
ATOM 608 C C . MET A 1 77 ? -0.495 2.08 5.312 1 93.94 77 MET A C 1
ATOM 610 O O . MET A 1 77 ? -0.105 1.337 4.41 1 93.94 77 MET A O 1
ATOM 614 N N . PHE A 1 78 ? 0.271 2.938 5.922 1 92.06 78 PHE A N 1
ATOM 615 C CA . PHE A 1 78 ? 1.693 3.051 5.621 1 92.06 78 PHE A CA 1
ATOM 616 C C . PHE A 1 78 ? 2.441 1.797 6.055 1 92.06 78 PHE A C 1
ATOM 618 O O . PHE A 1 78 ? 3.119 1.159 5.246 1 92.06 78 PHE A O 1
ATOM 625 N N . LYS A 1 79 ? 2.244 1.425 7.289 1 89.5 79 LYS A N 1
ATOM 626 C CA . LYS A 1 79 ? 2.967 0.312 7.898 1 89.5 79 LYS A CA 1
ATOM 627 C C . LYS A 1 79 ? 2.768 -0.975 7.102 1 89.5 79 LYS A C 1
ATOM 629 O O . LYS A 1 79 ? 3.717 -1.734 6.895 1 89.5 79 LYS A O 1
ATOM 634 N N . SER A 1 80 ? 1.573 -1.206 6.637 1 91.81 80 SER A N 1
ATOM 635 C CA . SER A 1 80 ? 1.259 -2.445 5.93 1 91.81 80 SER A CA 1
ATOM 636 C C . SER A 1 80 ? 1.766 -2.406 4.492 1 91.81 80 SER A C 1
ATOM 638 O O . SER A 1 80 ? 1.886 -3.445 3.844 1 91.81 80 SER A O 1
ATOM 640 N N . SER A 1 81 ? 2.039 -1.225 3.941 1 92 81 SER A N 1
ATOM 641 C CA . SER A 1 81 ? 2.383 -1.068 2.533 1 92 81 SER A CA 1
ATOM 642 C C . SER A 1 81 ? 3.891 -1.13 2.32 1 92 81 SER A C 1
ATOM 644 O O . SER A 1 81 ? 4.363 -1.157 1.183 1 92 81 SER A O 1
ATOM 646 N N . VAL A 1 82 ? 4.641 -1.183 3.426 1 88.75 82 VAL A N 1
ATOM 647 C CA . VAL A 1 82 ? 6.094 -1.147 3.316 1 88.75 82 VAL A CA 1
ATOM 648 C C . VAL A 1 82 ? 6.707 -2.26 4.164 1 88.75 82 VAL A C 1
ATOM 650 O O . VAL A 1 82 ? 6.031 -2.84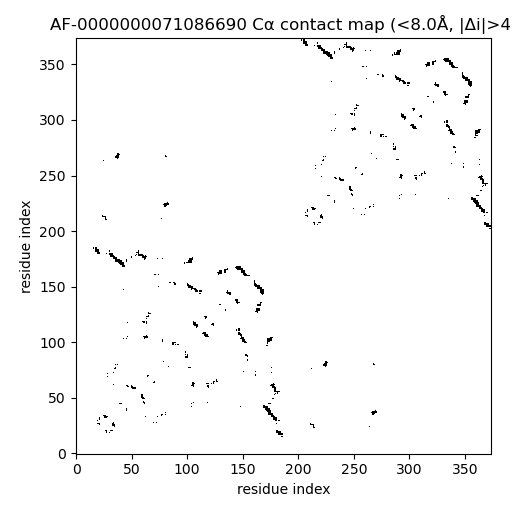 5.02 1 88.75 82 VAL A O 1
ATOM 653 N N . SER A 1 83 ? 7.973 -2.582 3.836 1 86.69 83 SER A N 1
ATOM 654 C CA . SER A 1 83 ? 8.719 -3.453 4.734 1 86.69 83 SER A CA 1
ATOM 655 C C . SER A 1 83 ? 9.172 -2.701 5.984 1 86.69 83 SER A C 1
ATOM 657 O O . SER A 1 83 ? 10.344 -2.316 6.094 1 86.69 83 SER A O 1
ATOM 659 N N . ILE A 1 84 ? 8.297 -2.613 6.871 1 82.69 84 ILE A N 1
ATOM 660 C CA . ILE A 1 84 ? 8.438 -1.67 7.977 1 82.69 84 ILE A CA 1
ATOM 661 C C . ILE A 1 84 ? 9.648 -2.043 8.828 1 82.69 84 ILE A C 1
ATOM 663 O O . ILE A 1 84 ? 10.336 -1.166 9.352 1 82.69 84 ILE A O 1
ATOM 667 N N . ASN A 1 85 ? 9.922 -3.227 8.922 1 79.06 85 ASN A N 1
ATOM 668 C CA . ASN A 1 85 ? 11.023 -3.689 9.766 1 79.06 85 ASN A CA 1
ATOM 669 C C . ASN A 1 85 ? 12.375 -3.418 9.109 1 79.06 85 ASN A C 1
ATOM 671 O O . ASN A 1 85 ? 13.414 -3.484 9.773 1 79.06 85 ASN A O 1
ATOM 675 N N . ASP A 1 86 ? 12.367 -3.105 7.852 1 76.5 86 ASP A N 1
ATOM 676 C CA . ASP A 1 86 ? 13.602 -2.863 7.117 1 76.5 86 ASP A CA 1
ATOM 677 C C . ASP A 1 86 ? 13.891 -1.369 7 1 76.5 86 ASP A C 1
ATOM 679 O O . ASP A 1 86 ? 14.914 -0.97 6.441 1 76.5 86 ASP A O 1
ATOM 683 N N . ILE A 1 87 ? 12.961 -0.643 7.453 1 74.38 87 ILE A N 1
ATOM 684 C CA . ILE A 1 87 ? 13.164 0.801 7.438 1 74.38 87 ILE A CA 1
ATOM 685 C C . ILE A 1 87 ? 13.969 1.224 8.664 1 74.38 87 ILE A C 1
ATOM 687 O O . ILE A 1 87 ? 13.555 0.988 9.797 1 74.38 87 ILE A O 1
ATOM 691 N N . PRO A 1 88 ? 15.133 1.675 8.336 1 65.38 88 PRO A N 1
ATOM 692 C CA . PRO A 1 88 ? 15.961 2.098 9.469 1 65.38 88 PRO A CA 1
ATOM 693 C C . PRO A 1 88 ? 15.328 3.244 10.258 1 65.38 88 PRO A C 1
ATOM 695 O O . PRO A 1 88 ? 14.508 3.99 9.719 1 65.38 88 PRO A O 1
ATOM 698 N N . ASN A 1 89 ? 15.555 3.117 11.539 1 60.53 89 ASN A N 1
ATOM 699 C CA . ASN A 1 89 ? 15.172 4.281 12.328 1 60.53 89 ASN A CA 1
ATOM 700 C C . ASN A 1 89 ? 15.773 5.566 11.766 1 60.53 89 ASN A C 1
ATOM 702 O O . ASN A 1 89 ? 16.812 5.531 11.102 1 60.53 89 ASN A O 1
ATOM 706 N N . TRP A 1 90 ? 15.023 6.668 11.695 1 55.75 90 TRP A N 1
ATOM 707 C CA . TRP A 1 90 ? 15.508 7.941 11.172 1 55.75 90 TRP A CA 1
ATOM 708 C C . TRP A 1 90 ? 17.016 8.086 11.391 1 55.75 90 TRP A C 1
ATOM 710 O O . TRP A 1 90 ? 17.484 8.055 12.531 1 55.75 90 TRP A O 1
ATOM 720 N N . VAL A 1 91 ? 17.812 7.41 10.664 1 52.47 91 VAL A N 1
ATOM 721 C CA . VAL A 1 91 ? 19.172 7.938 10.648 1 52.47 91 VAL A CA 1
ATOM 722 C C . VAL A 1 91 ? 19.438 8.664 9.328 1 52.47 91 VAL A C 1
ATOM 724 O O . VAL A 1 91 ? 19.109 8.148 8.258 1 52.47 91 VAL A O 1
ATOM 727 N N . HIS A 1 92 ? 19.438 10.031 9.555 1 50 92 HIS A N 1
ATOM 728 C CA . HIS A 1 92 ? 19.953 10.742 8.391 1 50 92 HIS A CA 1
ATOM 729 C C . HIS A 1 92 ? 21.031 9.938 7.676 1 50 92 HIS A C 1
ATOM 731 O O . HIS A 1 92 ? 22.031 9.562 8.281 1 50 92 HIS A O 1
ATOM 737 N N . ASN A 1 93 ? 20.672 9.211 6.691 1 52.53 93 ASN A N 1
ATOM 738 C CA . ASN A 1 93 ? 21.688 8.562 5.867 1 52.53 93 ASN A CA 1
ATOM 739 C C . ASN A 1 93 ? 21.984 9.375 4.605 1 52.53 93 ASN A C 1
ATOM 741 O O . ASN A 1 93 ? 21.172 9.43 3.693 1 52.53 93 ASN A O 1
ATOM 745 N N . PRO A 1 94 ? 23.125 10.062 4.777 1 51.59 94 PRO A N 1
ATOM 746 C CA . PRO A 1 94 ? 23.5 10.867 3.613 1 51.59 94 PRO A CA 1
ATOM 747 C C . PRO A 1 94 ? 23.562 10.047 2.326 1 51.59 94 PRO A C 1
ATOM 749 O O . PRO A 1 94 ? 23.469 10.602 1.229 1 51.59 94 PRO A O 1
ATOM 752 N N . VAL A 1 95 ? 23.844 8.812 2.605 1 52.28 95 VAL A N 1
ATOM 753 C CA . VAL A 1 95 ? 24.047 7.988 1.421 1 52.28 95 VAL A CA 1
ATOM 754 C C . VAL A 1 95 ? 22.703 7.496 0.894 1 52.28 95 VAL A C 1
ATOM 756 O O . VAL A 1 95 ? 22.578 7.121 -0.275 1 52.28 95 VAL A O 1
ATOM 759 N N . ASP A 1 96 ? 21.844 7.363 1.884 1 53.5 96 ASP A N 1
ATOM 760 C CA . ASP A 1 96 ? 20.516 6.984 1.411 1 53.5 96 ASP A CA 1
ATOM 761 C C . ASP A 1 96 ? 19.641 8.219 1.177 1 53.5 96 ASP A C 1
ATOM 763 O O . ASP A 1 96 ? 19.125 8.82 2.127 1 53.5 96 ASP A O 1
ATOM 767 N N . PRO A 1 97 ? 19.75 8.773 -0.006 1 50.66 97 PRO A N 1
ATOM 768 C CA . PRO A 1 97 ? 19.094 10.062 -0.287 1 50.66 97 PRO A CA 1
ATOM 769 C C . PRO A 1 97 ? 17.594 10.023 -0.037 1 50.66 97 PRO A C 1
ATOM 771 O O . PRO A 1 97 ? 16.953 11.078 0.052 1 50.66 97 PRO A O 1
ATOM 774 N N . ASN A 1 98 ? 17.156 8.836 0.064 1 53.91 98 ASN A N 1
ATOM 775 C CA . ASN A 1 98 ? 15.703 8.859 0.188 1 53.91 98 ASN A CA 1
ATOM 776 C C . ASN A 1 98 ? 15.211 7.887 1.258 1 53.91 98 ASN A C 1
ATOM 778 O O . ASN A 1 98 ? 14.578 6.879 0.942 1 53.91 98 ASN A O 1
ATOM 782 N N . PRO A 1 99 ? 15.664 8.141 2.531 1 57.34 99 PRO A N 1
ATOM 783 C CA . PRO A 1 99 ? 15.227 7.172 3.539 1 57.34 99 PRO A CA 1
ATOM 784 C C . PRO A 1 99 ? 13.711 7.176 3.742 1 57.34 99 PRO A C 1
ATOM 786 O O . PRO A 1 99 ? 13.07 8.227 3.633 1 57.34 99 PRO A O 1
ATOM 789 N N . ILE A 1 100 ? 13.18 6 3.711 1 62.41 100 ILE A N 1
ATOM 790 C CA . ILE A 1 100 ? 11.773 5.863 4.07 1 62.41 100 ILE A CA 1
ATOM 791 C C . ILE A 1 100 ? 11.609 6.008 5.578 1 62.41 100 ILE A C 1
ATOM 793 O O . ILE A 1 100 ? 12.109 5.184 6.348 1 62.41 100 ILE A O 1
ATOM 797 N N . TYR A 1 101 ? 11.078 7.18 6.051 1 73.06 101 TYR A N 1
ATOM 798 C CA . TYR A 1 101 ? 10.938 7.262 7.5 1 73.06 101 TYR A CA 1
ATOM 799 C C . TYR A 1 101 ? 9.555 7.781 7.887 1 73.06 101 TYR A C 1
ATOM 801 O O . TYR A 1 101 ? 9.305 8.086 9.055 1 73.06 101 TYR A O 1
ATOM 809 N N . GLY A 1 102 ? 8.734 7.859 6.867 1 87.06 102 GLY A N 1
ATOM 810 C CA . GLY A 1 102 ? 7.383 8.289 7.203 1 87.06 102 GLY A CA 1
ATOM 811 C C . GLY A 1 102 ? 6.535 8.609 5.984 1 87.06 102 GLY A C 1
ATOM 812 O O . GLY A 1 102 ? 6.879 8.219 4.867 1 87.06 102 GLY A O 1
ATOM 813 N N . ILE A 1 103 ? 5.348 9.242 6.309 1 93.94 103 ILE A N 1
ATOM 814 C CA . ILE A 1 103 ? 4.398 9.602 5.262 1 93.94 103 ILE A CA 1
ATOM 815 C C . ILE A 1 103 ? 3.938 11.047 5.449 1 93.94 103 ILE A C 1
ATOM 817 O O . ILE A 1 103 ? 3.729 11.492 6.578 1 93.94 103 ILE A O 1
ATOM 821 N N . TRP A 1 104 ? 3.818 11.758 4.285 1 97.06 104 TRP A N 1
ATOM 822 C CA . TRP A 1 104 ? 3.246 13.102 4.324 1 97.06 104 TRP A CA 1
ATOM 823 C C . TRP A 1 104 ? 1.79 13.062 4.77 1 97.06 104 TRP A C 1
ATOM 825 O O . TRP A 1 104 ? 1.032 12.18 4.359 1 97.06 104 TRP A O 1
ATOM 835 N N . ILE A 1 105 ? 1.416 14.023 5.566 1 98.44 105 ILE A N 1
ATOM 836 C CA . ILE A 1 105 ? 0.012 14.336 5.816 1 98.44 105 ILE A CA 1
ATOM 837 C C . ILE A 1 105 ? -0.267 15.789 5.465 1 98.44 105 ILE A C 1
ATOM 839 O O . ILE A 1 105 ? 0.636 16.516 5.047 1 98.44 105 ILE A O 1
ATOM 843 N N . GLY A 1 106 ? -1.461 16.266 5.605 1 98.81 106 GLY A N 1
ATOM 844 C CA . GLY A 1 106 ? -1.928 17.484 4.977 1 98.81 106 GLY A CA 1
ATOM 845 C C . GLY A 1 106 ? -1.523 18.734 5.734 1 98.81 106 GLY A C 1
ATOM 846 O O . GLY A 1 106 ? -1.582 19.844 5.191 1 98.81 106 GLY A O 1
ATOM 847 N N . LEU A 1 107 ? -1.129 18.594 6.996 1 98.5 107 LEU A N 1
ATOM 848 C CA . LEU A 1 107 ? -0.805 19.734 7.848 1 98.5 107 LEU A CA 1
ATOM 849 C C . LEU A 1 107 ? 0.479 20.406 7.387 1 98.5 107 LEU A C 1
ATOM 851 O O . LEU A 1 107 ? 1.471 19.734 7.094 1 98.5 107 LEU A O 1
ATOM 855 N N . HIS A 1 108 ? 0.413 21.781 7.27 1 97.62 108 HIS A N 1
ATOM 856 C CA . HIS A 1 108 ? 1.561 22.547 6.805 1 97.62 108 HIS A CA 1
ATOM 857 C C . HIS A 1 108 ? 1.423 24.016 7.188 1 97.62 108 HIS A C 1
ATOM 859 O O . HIS A 1 108 ? 0.389 24.438 7.715 1 97.62 108 HIS A O 1
ATOM 865 N N . GLN A 1 109 ? 2.496 24.672 7.039 1 95.69 109 GLN A N 1
ATOM 866 C CA . GLN A 1 109 ? 2.48 26.125 7.168 1 95.69 109 GLN A CA 1
ATOM 867 C C . GLN A 1 109 ? 2.602 26.797 5.805 1 95.69 109 GLN A C 1
ATOM 869 O O . GLN A 1 109 ? 3.572 26.562 5.082 1 95.69 109 GLN A O 1
ATOM 874 N N . THR A 1 110 ? 1.637 27.641 5.438 1 91.06 110 THR A N 1
ATOM 875 C CA . THR A 1 110 ? 1.633 28.328 4.156 1 91.06 110 THR A CA 1
ATOM 876 C C . THR A 1 110 ? 2.637 29.484 4.16 1 91.06 110 THR A C 1
ATOM 878 O O . THR A 1 110 ? 3.115 29.906 3.102 1 91.06 110 THR A O 1
ATOM 881 N N . VAL A 1 111 ? 2.803 30.047 5.289 1 89.44 111 VAL A N 1
ATOM 882 C CA . VAL A 1 111 ? 3.814 31.078 5.523 1 89.44 111 VAL A CA 1
ATOM 883 C C . VAL A 1 111 ? 4.762 30.625 6.629 1 89.44 111 VAL A C 1
ATOM 885 O O . VAL A 1 111 ? 4.328 30.062 7.637 1 89.44 111 VAL A O 1
ATOM 888 N N . ALA A 1 112 ? 6.016 30.828 6.355 1 83.69 112 ALA A N 1
ATOM 889 C CA . ALA A 1 112 ? 6.996 30.438 7.363 1 83.69 112 ALA A CA 1
ATOM 890 C C . ALA A 1 112 ? 6.605 30.953 8.742 1 83.69 112 ALA A C 1
ATOM 892 O O . ALA A 1 112 ? 6.273 32.125 8.898 1 83.69 112 ALA A O 1
ATOM 893 N N . ASP A 1 113 ? 6.566 30.078 9.695 1 84.88 113 ASP A N 1
ATOM 894 C CA . ASP A 1 113 ? 6.277 30.359 11.094 1 84.88 113 ASP A CA 1
ATOM 895 C C . ASP A 1 113 ? 4.84 30.828 11.273 1 84.88 113 ASP A C 1
ATOM 897 O O . ASP A 1 113 ? 4.5 31.438 12.297 1 84.88 113 ASP A O 1
ATOM 901 N N . GLY A 1 114 ? 4.066 30.641 10.32 1 91 114 GLY A N 1
ATOM 902 C CA . GLY A 1 114 ? 2.643 30.922 10.422 1 91 114 GLY A CA 1
ATOM 903 C C . GLY A 1 114 ? 1.86 29.812 11.094 1 91 114 GLY A C 1
ATOM 904 O O . GLY A 1 114 ? 2.447 28.891 11.648 1 91 114 GLY A O 1
ATOM 905 N N . PRO A 1 115 ? 0.565 29.953 11.109 1 94.56 115 PRO A N 1
ATOM 906 C CA . PRO A 1 115 ? -0.252 28.906 11.727 1 94.56 115 PRO A CA 1
ATOM 907 C C . PRO A 1 115 ? -0.24 27.609 10.938 1 94.56 115 PRO A C 1
ATOM 909 O O . PRO A 1 115 ? -0.087 27.625 9.711 1 94.56 115 PRO A O 1
ATOM 912 N N . TRP A 1 116 ? -0.348 26.547 11.648 1 96.94 116 TRP A N 1
ATOM 913 C CA . TRP A 1 116 ? -0.526 25.25 11 1 96.94 116 TRP A CA 1
ATOM 914 C C . TRP A 1 116 ? -1.91 25.141 10.375 1 96.94 116 TRP A C 1
ATOM 916 O O . TRP A 1 116 ? -2.914 25.469 11.008 1 96.94 116 TRP A O 1
ATOM 926 N N . LYS A 1 117 ? -1.897 24.703 9.102 1 97.88 117 LYS A N 1
ATOM 927 C CA . LYS A 1 117 ? -3.148 24.562 8.359 1 97.88 117 LYS A CA 1
ATOM 928 C C . LYS A 1 117 ? -3.189 23.234 7.594 1 97.88 117 LYS A C 1
ATOM 930 O O . LYS A 1 117 ? -2.182 22.812 7.023 1 97.88 117 LYS A O 1
ATOM 935 N N . ASN A 1 118 ? -4.414 22.703 7.578 1 98.69 118 ASN A N 1
ATOM 936 C CA . ASN A 1 118 ? -4.594 21.547 6.703 1 98.69 118 ASN A CA 1
ATOM 937 C C . ASN A 1 118 ? -4.828 21.969 5.258 1 98.69 118 ASN A C 1
ATOM 939 O O . ASN A 1 118 ? -5.531 22.953 5 1 98.69 118 ASN A O 1
ATOM 943 N N . SER A 1 119 ? -4.316 21.188 4.344 1 98.56 119 SER A N 1
ATOM 944 C CA . SER A 1 119 ? -4.441 21.531 2.934 1 98.56 119 SER A CA 1
ATOM 945 C C . SER A 1 119 ? -5.891 21.438 2.465 1 98.56 119 SER A C 1
ATOM 947 O O . SER A 1 119 ? -6.254 21.984 1.424 1 98.56 119 SER A O 1
ATOM 949 N N . ASP A 1 120 ? -6.738 20.656 3.176 1 98.25 120 ASP A N 1
ATOM 950 C CA . ASP A 1 120 ? -8.148 20.562 2.811 1 98.25 120 ASP A CA 1
ATOM 951 C C . ASP A 1 120 ? -8.961 21.672 3.477 1 98.25 120 ASP A C 1
ATOM 953 O O . ASP A 1 120 ? -10.195 21.641 3.439 1 98.25 120 ASP A O 1
ATOM 957 N N . ASP A 1 121 ? -8.406 22.562 4.223 1 97.12 121 ASP A N 1
ATOM 958 C CA . ASP A 1 121 ? -8.961 23.766 4.828 1 97.12 121 ASP A CA 1
ATOM 959 C C . ASP A 1 121 ? -9.789 23.438 6.066 1 97.12 121 ASP A C 1
ATOM 961 O O . ASP A 1 121 ? -10.477 24.297 6.613 1 97.12 121 ASP A O 1
ATOM 965 N N . THR A 1 122 ? -9.734 22.156 6.477 1 97.38 122 THR A N 1
ATOM 966 C CA . THR A 1 122 ? -10.383 21.859 7.75 1 97.38 122 THR A CA 1
ATOM 967 C C . THR A 1 122 ? -9.578 22.438 8.914 1 97.38 122 THR A C 1
ATOM 969 O O . THR A 1 122 ? -8.344 22.5 8.844 1 97.38 122 THR A O 1
ATOM 972 N N . ASP A 1 123 ? -10.273 22.75 9.914 1 96.25 123 ASP A N 1
ATOM 973 C CA . ASP A 1 123 ? -9.617 23.234 11.125 1 96.25 123 ASP A CA 1
ATOM 974 C C . ASP A 1 123 ? -8.969 22.094 11.898 1 96.25 123 ASP A C 1
ATOM 976 O O . ASP A 1 123 ? -9.602 21.062 12.141 1 96.25 123 ASP A O 1
ATOM 980 N N . GLN A 1 124 ? -7.68 22.266 12.258 1 95.94 124 GLN A N 1
ATOM 981 C CA . GLN A 1 124 ? -6.977 21.234 13.008 1 95.94 124 GLN A CA 1
ATOM 982 C C . GLN A 1 124 ? -7.473 21.156 14.453 1 95.94 124 GLN A C 1
ATOM 984 O O . GLN A 1 124 ? -7.422 20.109 15.086 1 95.94 124 GLN A O 1
ATOM 989 N N . ASP A 1 125 ? -8.031 22.172 14.953 1 92 125 ASP A N 1
ATOM 990 C CA . ASP A 1 125 ? -8.531 22.281 16.328 1 92 125 ASP A CA 1
ATOM 991 C C . ASP A 1 125 ? -7.449 21.891 17.328 1 92 125 ASP A C 1
ATOM 993 O O . ASP A 1 125 ? -6.352 22.453 17.312 1 92 125 ASP A O 1
ATOM 997 N N . ASN A 1 126 ? -7.781 2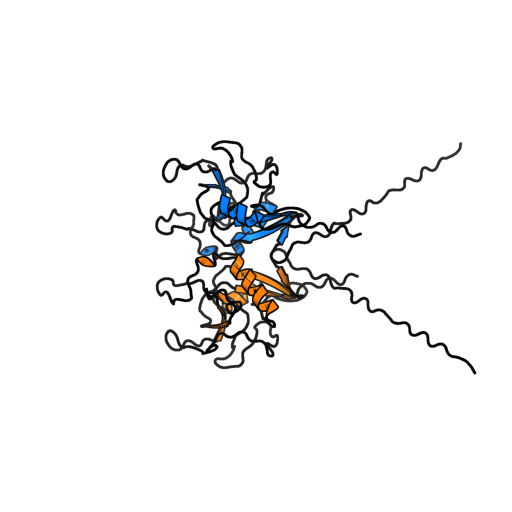0.953 18.344 1 93.25 126 ASN A N 1
ATOM 998 C CA . ASN A 1 126 ? -6.875 20.75 19.469 1 93.25 126 ASN A CA 1
ATOM 999 C C . ASN A 1 126 ? -6.145 19.406 19.375 1 93.25 126 ASN A C 1
ATOM 1001 O O . ASN A 1 126 ? -5.438 19.016 20.297 1 93.25 126 ASN A O 1
ATOM 1005 N N . PHE A 1 127 ? -6.254 18.781 18.203 1 96 127 PHE A N 1
ATOM 1006 C CA . PHE A 1 127 ? -5.574 17.5 18.125 1 96 127 PHE A CA 1
ATOM 1007 C C . PHE A 1 127 ? -4.258 17.625 17.375 1 96 127 PHE A C 1
ATOM 1009 O O . PHE A 1 127 ? -4.25 17.969 16.188 1 96 127 PHE A O 1
ATOM 1016 N N . PHE A 1 128 ? -3.213 17.359 18.062 1 95.88 128 PHE A N 1
ATOM 1017 C CA . PHE A 1 128 ? -1.874 17.25 17.5 1 95.88 128 PHE A CA 1
ATOM 1018 C C . PHE A 1 128 ? -1.157 16.016 18.062 1 95.88 128 PHE A C 1
ATOM 1020 O O . PHE A 1 128 ? -1.401 15.625 19.203 1 95.88 128 PHE A O 1
ATOM 1027 N N . ARG A 1 129 ? -0.29 15.453 17.266 1 93.12 129 ARG A N 1
ATOM 1028 C CA . ARG A 1 129 ? 0.47 14.289 17.719 1 93.12 129 ARG A CA 1
ATOM 1029 C C . ARG A 1 129 ? 1.967 14.508 17.516 1 93.12 129 ARG A C 1
ATOM 1031 O O . ARG A 1 129 ? 2.654 13.656 16.953 1 93.12 129 ARG A O 1
ATOM 1038 N N . TRP A 1 130 ? 2.363 15.602 17.953 1 93.75 130 TRP A N 1
ATOM 1039 C CA . TRP A 1 130 ? 3.764 15.977 17.781 1 93.75 130 TRP A CA 1
ATOM 1040 C C . TRP A 1 130 ? 4.676 15.039 18.562 1 93.75 130 TRP A C 1
ATOM 1042 O O . TRP A 1 130 ? 4.363 14.664 19.703 1 93.75 130 TRP A O 1
ATOM 1052 N N . ARG A 1 131 ? 5.715 14.727 17.969 1 88.81 131 ARG A N 1
ATOM 1053 C CA . ARG A 1 131 ? 6.797 14.109 18.719 1 88.81 131 ARG A CA 1
ATOM 1054 C C . ARG A 1 131 ? 7.406 15.102 19.703 1 88.81 131 ARG A C 1
ATOM 1056 O O . ARG A 1 131 ? 7.355 16.312 19.484 1 88.81 131 ARG A O 1
ATOM 1063 N N . SER A 1 132 ? 7.996 14.461 20.719 1 87.5 132 SER A N 1
ATOM 1064 C CA . SER A 1 132 ? 8.688 15.328 21.672 1 87.5 132 SER A CA 1
ATOM 1065 C C . SER A 1 132 ? 9.688 16.234 20.969 1 87.5 132 SER A C 1
ATOM 1067 O O . SER A 1 132 ? 10.43 15.781 20.078 1 87.5 132 SER A O 1
ATOM 1069 N N . LEU A 1 133 ? 9.625 17.562 21.203 1 88.5 133 LEU A N 1
ATOM 1070 C CA . LEU A 1 133 ? 10.531 18.594 20.719 1 88.5 133 LEU A CA 1
ATOM 1071 C C . LEU A 1 133 ? 10.125 19.062 19.312 1 88.5 133 LEU A C 1
ATOM 1073 O O . LEU A 1 133 ? 10.812 19.875 18.703 1 88.5 133 LEU A O 1
ATOM 1077 N N . GLU A 1 134 ? 9.094 18.422 18.859 1 89.75 134 GLU A N 1
ATOM 1078 C CA . GLU A 1 134 ? 8.547 18.875 17.578 1 89.75 134 GLU A CA 1
ATOM 1079 C C . GLU A 1 134 ? 7.277 19.703 17.797 1 89.75 134 GLU A C 1
ATOM 1081 O O . GLU A 1 134 ? 6.594 19.547 18.812 1 89.75 134 GLU A O 1
ATOM 1086 N N . PRO A 1 135 ? 6.75 20.484 16.875 1 91.44 135 PRO A N 1
ATOM 1087 C CA . PRO A 1 135 ? 7.582 20.969 15.766 1 91.44 135 PRO A CA 1
ATOM 1088 C C . PRO A 1 135 ? 8.734 21.859 16.25 1 91.44 135 PRO A C 1
ATOM 1090 O O . PRO A 1 135 ? 8.57 22.641 17.188 1 91.44 135 PRO A O 1
ATOM 1093 N N . ASN A 1 136 ? 9.945 21.781 15.625 1 90.06 136 ASN A N 1
ATOM 1094 C CA . ASN A 1 136 ? 11.102 22.547 16.094 1 90.06 136 ASN A CA 1
ATOM 1095 C C . ASN A 1 136 ? 11.719 23.375 14.969 1 90.06 136 ASN A C 1
ATOM 1097 O O . ASN A 1 136 ? 12.688 24.109 15.188 1 90.06 136 ASN A O 1
ATOM 1101 N N . ASN A 1 137 ? 11.125 23.266 13.773 1 89.12 137 ASN A N 1
ATOM 1102 C CA . ASN A 1 137 ? 11.641 24.016 12.633 1 89.12 137 ASN A CA 1
ATOM 1103 C C . ASN A 1 137 ? 13.156 23.859 12.5 1 89.12 137 ASN A C 1
ATOM 1105 O O . ASN A 1 137 ? 13.867 24.844 12.312 1 89.12 137 ASN A O 1
ATOM 1109 N N . SER A 1 138 ? 13.656 22.641 12.828 1 77.88 138 SER A N 1
ATOM 1110 C CA . SER A 1 138 ? 15.102 22.406 12.867 1 77.88 138 SER A CA 1
ATOM 1111 C C . SER A 1 138 ? 15.734 22.641 11.5 1 77.88 138 SER A C 1
ATOM 1113 O O . SER A 1 138 ? 15.094 22.438 10.469 1 77.88 138 SER A O 1
ATOM 1115 N N . TYR A 1 139 ? 16.828 23.469 11.484 1 61.19 139 TYR A N 1
ATOM 1116 C CA . TYR A 1 139 ? 17.562 23.875 10.281 1 61.19 139 TYR A CA 1
ATOM 1117 C C . TYR A 1 139 ? 18.469 22.75 9.805 1 61.19 139 TYR A C 1
ATOM 1119 O O . TYR A 1 139 ? 19.234 22.172 10.586 1 61.19 139 TYR A O 1
ATOM 1127 N N . TYR A 1 140 ? 18.031 21.703 9.039 1 53.69 140 TYR A N 1
ATOM 1128 C CA . TYR A 1 140 ? 19.031 20.781 8.492 1 53.69 140 TYR A CA 1
ATOM 1129 C C . TYR A 1 140 ? 20.141 21.547 7.789 1 53.69 140 TYR A C 1
ATOM 1131 O O . TYR A 1 140 ? 21.312 21.422 8.148 1 53.69 140 TYR A O 1
ATOM 1139 N N . VAL A 1 141 ? 20.109 21.484 6.441 1 48.41 141 VAL A N 1
ATOM 1140 C CA . VAL A 1 141 ? 21.125 22.031 5.559 1 48.41 141 VAL A CA 1
ATOM 1141 C C . VAL A 1 141 ? 20.828 23.5 5.27 1 48.41 141 VAL A C 1
ATOM 1143 O O . VAL A 1 141 ? 20.047 23.812 4.375 1 48.41 141 VAL A O 1
ATOM 1146 N N . GLY A 1 142 ? 21.25 24.422 6.07 1 53.97 142 GLY A N 1
ATOM 1147 C CA . GLY A 1 142 ? 21.078 25.844 5.875 1 53.97 142 GLY A CA 1
ATOM 1148 C C . GLY A 1 142 ? 19.703 26.344 6.281 1 53.97 142 GLY A C 1
ATOM 1149 O O . GLY A 1 142 ? 19.094 25.812 7.211 1 53.97 142 GLY A O 1
ATOM 1150 N N . GLU A 1 143 ? 19.078 27.391 5.637 1 56.69 143 GLU A N 1
ATOM 1151 C CA . GLU A 1 143 ? 17.875 28.203 5.797 1 56.69 143 GLU A CA 1
ATOM 1152 C C . GLU A 1 143 ? 16.609 27.406 5.527 1 56.69 143 GLU A C 1
ATOM 1154 O O . GLU A 1 143 ? 15.602 27.953 5.086 1 56.69 143 GLU A O 1
ATOM 1159 N N . GLN A 1 144 ? 16.688 26.016 5.695 1 62.81 144 GLN A N 1
ATOM 1160 C CA . GLN A 1 144 ? 15.453 25.406 5.215 1 62.81 144 GLN A CA 1
ATOM 1161 C C . GLN A 1 144 ? 14.43 25.266 6.34 1 62.81 144 GLN A C 1
ATOM 1163 O O . GLN A 1 144 ? 14.758 24.781 7.43 1 62.81 144 GLN A O 1
ATOM 1168 N N . ALA A 1 145 ? 13.266 25.969 6.254 1 80 145 ALA A N 1
ATOM 1169 C CA . ALA A 1 145 ? 12.094 25.984 7.121 1 80 145 ALA A CA 1
ATOM 1170 C C . ALA A 1 145 ? 11.344 24.656 7.051 1 80 145 ALA A C 1
ATOM 1172 O O . ALA A 1 145 ? 11.195 24.078 5.973 1 80 145 ALA A O 1
ATOM 1173 N N . GLU A 1 146 ? 11.18 23.922 8.219 1 90.62 146 GLU A N 1
ATOM 1174 C CA . GLU A 1 146 ? 10.328 22.75 8.312 1 90.62 146 GLU A CA 1
ATOM 1175 C C . GLU A 1 146 ? 8.859 23.141 8.461 1 90.62 146 GLU A C 1
ATOM 1177 O O . GLU A 1 146 ? 8.375 23.344 9.57 1 90.62 146 GLU A O 1
ATOM 1182 N N . ASP A 1 147 ? 8.227 23.25 7.293 1 94.44 147 ASP A N 1
ATOM 1183 C CA . ASP A 1 147 ? 6.883 23.812 7.297 1 94.44 147 ASP A CA 1
ATOM 1184 C C . ASP A 1 147 ? 5.848 22.766 6.891 1 94.44 147 ASP A C 1
ATOM 1186 O O . ASP A 1 147 ? 4.676 23.078 6.691 1 94.44 147 ASP A O 1
ATOM 1190 N N . CYS A 1 148 ? 6.281 21.531 6.699 1 95.56 148 CYS A N 1
ATOM 1191 C CA . CYS A 1 148 ? 5.391 20.438 6.328 1 95.56 148 CYS A CA 1
ATOM 1192 C C . CYS A 1 148 ? 5.461 19.312 7.348 1 95.56 148 CYS A C 1
ATOM 1194 O O . CYS A 1 148 ? 6.449 19.188 8.07 1 95.56 148 CYS A O 1
ATOM 1196 N N . VAL A 1 149 ? 4.395 18.516 7.414 1 96.06 149 VAL A N 1
ATOM 1197 C CA . VAL A 1 149 ? 4.297 17.562 8.516 1 96.06 149 VAL A CA 1
ATOM 1198 C C . VAL A 1 149 ? 4.211 16.141 7.953 1 96.06 149 VAL A C 1
ATOM 1200 O O . VAL A 1 149 ? 3.518 15.891 6.965 1 96.06 149 VAL A O 1
ATOM 1203 N N . HIS A 1 150 ? 4.941 15.273 8.547 1 94.06 150 HIS A N 1
ATOM 1204 C CA . HIS A 1 150 ? 4.84 13.852 8.258 1 94.06 150 HIS A CA 1
ATOM 1205 C C . HIS A 1 150 ? 4.672 13.039 9.539 1 94.06 150 HIS A C 1
ATOM 1207 O O . HIS A 1 150 ? 5.074 13.484 10.617 1 94.06 150 HIS A O 1
ATOM 1213 N N . ILE A 1 151 ? 3.92 11.883 9.406 1 92.44 151 ILE A N 1
ATOM 1214 C CA . ILE A 1 151 ? 3.965 10.891 10.477 1 92.44 151 ILE A CA 1
ATOM 1215 C C . ILE A 1 151 ? 5.309 10.172 10.453 1 92.44 151 ILE A C 1
ATOM 1217 O O . ILE A 1 151 ? 5.719 9.641 9.414 1 92.44 151 ILE A O 1
ATOM 1221 N N . TRP A 1 152 ? 5.879 10.141 11.555 1 83.69 152 TRP A N 1
ATOM 1222 C CA . TRP A 1 152 ? 7.238 9.625 11.664 1 83.69 152 TRP A CA 1
ATOM 1223 C C . TRP A 1 152 ? 7.238 8.18 12.148 1 83.69 152 TRP A C 1
ATOM 1225 O O . TRP A 1 152 ? 6.598 7.855 13.156 1 83.69 152 TRP A O 1
ATOM 1235 N N . HIS A 1 153 ? 7.965 7.352 11.32 1 77.06 153 HIS A N 1
ATOM 1236 C CA . HIS A 1 153 ? 8.156 5.98 11.773 1 77.06 153 HIS A CA 1
ATOM 1237 C C . HIS A 1 153 ? 9.273 5.891 12.805 1 77.06 153 HIS A C 1
ATOM 1239 O O . HIS A 1 153 ? 10.375 6.402 12.578 1 77.06 153 HIS A O 1
ATOM 1245 N N . PHE A 1 154 ? 8.953 5.387 14.023 1 65.25 154 PHE A N 1
ATOM 1246 C CA . PHE A 1 154 ? 9.961 5.059 15.023 1 65.25 154 PHE A CA 1
ATOM 1247 C C . PHE A 1 154 ? 9.812 3.615 15.492 1 65.25 154 PHE A C 1
ATOM 1249 O O . PHE A 1 154 ? 8.695 3.107 15.609 1 65.25 154 PHE A O 1
ATOM 1256 N N . ASN A 1 155 ? 10.922 2.889 15.273 1 60.03 155 ASN A N 1
ATOM 1257 C CA . ASN A 1 155 ? 10.938 1.469 15.617 1 60.03 155 ASN A CA 1
ATOM 1258 C C . ASN A 1 155 ? 10.305 1.214 16.984 1 60.03 155 ASN A C 1
ATOM 1260 O O . ASN A 1 155 ? 10.109 0.062 17.375 1 60.03 155 ASN A O 1
ATOM 1264 N N . ASP A 1 156 ? 10.211 2.16 17.766 1 52.81 156 ASP A N 1
ATOM 1265 C CA . ASP A 1 156 ? 9.578 1.805 19.031 1 52.81 156 ASP A CA 1
ATOM 1266 C C . ASP A 1 156 ? 8.07 1.645 18.859 1 52.81 156 ASP A C 1
ATOM 1268 O O . ASP A 1 156 ? 7.395 2.549 18.359 1 52.81 156 ASP A O 1
ATOM 1272 N N . ASP A 1 157 ? 7.613 0.476 18.547 1 49.41 157 ASP A N 1
ATOM 1273 C CA . ASP A 1 157 ? 6.23 0.067 18.312 1 49.41 157 ASP A CA 1
ATOM 1274 C C . ASP A 1 157 ? 5.309 0.652 19.391 1 49.41 157 ASP A C 1
ATOM 1276 O O . ASP A 1 157 ? 4.129 0.301 19.453 1 49.41 157 ASP A O 1
ATOM 1280 N N . SER A 1 158 ? 5.836 1.18 20.297 1 48.75 158 SER A N 1
ATOM 1281 C CA . SER A 1 158 ? 4.91 1.642 21.328 1 48.75 158 SER A CA 1
ATOM 1282 C C . SER A 1 158 ? 3.928 2.664 20.766 1 48.75 158 SER A C 1
ATOM 1284 O O . SER A 1 158 ? 4.199 3.297 19.734 1 48.75 158 SER A O 1
ATOM 1286 N N . ASP A 1 159 ? 2.635 2.443 20.984 1 48.94 159 ASP A N 1
ATOM 1287 C CA . ASP A 1 159 ? 1.576 3.406 20.703 1 48.94 159 ASP A CA 1
ATOM 1288 C C . ASP A 1 159 ? 2.154 4.793 20.422 1 48.94 159 ASP A C 1
ATOM 1290 O O . ASP A 1 159 ? 1.476 5.652 19.859 1 48.94 159 ASP A O 1
ATOM 1294 N N . ILE A 1 160 ? 3.469 5.016 20.734 1 51.78 160 ILE A N 1
ATOM 1295 C CA . ILE A 1 160 ? 4.25 6.242 20.641 1 51.78 160 ILE A CA 1
ATOM 1296 C C . ILE A 1 160 ? 4.715 6.453 19.203 1 51.78 160 ILE A C 1
ATOM 1298 O O . ILE A 1 160 ? 5.129 7.555 18.828 1 51.78 160 ILE A O 1
ATOM 1302 N N . GLN A 1 161 ? 4.617 5.496 18.328 1 55.72 161 GLN A N 1
ATOM 1303 C CA . GLN A 1 161 ? 5.348 5.5 17.062 1 55.72 161 GLN A CA 1
ATOM 1304 C C . GLN A 1 161 ? 4.574 6.258 15.984 1 55.72 161 GLN A C 1
ATOM 1306 O O . GLN A 1 161 ? 5.113 6.547 14.922 1 55.72 161 GLN A O 1
ATOM 1311 N N . GLN A 1 162 ? 3.484 6.836 16.344 1 78.5 162 GLN A N 1
ATOM 1312 C CA . GLN A 1 162 ? 2.635 7.539 15.391 1 78.5 162 GLN A CA 1
ATOM 1313 C C . GLN A 1 162 ? 2.643 9.039 15.648 1 78.5 162 GLN A C 1
ATOM 1315 O O . GLN A 1 162 ? 1.591 9.648 15.867 1 78.5 162 GLN A O 1
ATOM 1320 N N . LYS A 1 163 ? 3.889 9.484 15.82 1 89.88 163 LYS A N 1
ATOM 1321 C CA . LYS A 1 163 ? 3.982 10.906 16.125 1 89.88 163 LYS A CA 1
ATOM 1322 C C . LYS A 1 163 ? 4.355 11.711 14.891 1 89.88 163 LYS A C 1
ATOM 1324 O O . LYS A 1 163 ? 4.688 11.141 13.852 1 89.88 163 LYS A O 1
ATOM 1329 N N . TRP A 1 164 ? 4.18 13.023 15.062 1 93.94 164 TRP A N 1
ATOM 1330 C CA . TRP A 1 164 ? 4.371 13.914 13.922 1 93.94 164 TRP A CA 1
ATOM 1331 C C . TRP A 1 164 ? 5.695 14.656 14.031 1 93.94 164 TRP A C 1
ATOM 1333 O O . TRP A 1 164 ? 6.188 14.906 15.133 1 93.94 164 TRP A O 1
ATOM 1343 N N . ASN A 1 165 ? 6.234 14.922 12.914 1 91.81 165 ASN A N 1
ATOM 1344 C CA . ASN A 1 165 ? 7.426 15.758 12.789 1 91.81 165 ASN A CA 1
ATOM 1345 C C . ASN A 1 165 ? 7.277 16.797 11.68 1 91.81 165 ASN A C 1
ATOM 1347 O O . ASN A 1 165 ? 6.773 16.484 10.602 1 91.81 165 ASN A O 1
ATOM 1351 N N . ASP A 1 166 ? 7.66 18.062 12.016 1 92.38 166 ASP A N 1
ATOM 1352 C CA . ASP A 1 166 ? 7.781 19.031 10.938 1 92.38 166 ASP A CA 1
ATOM 1353 C C . ASP A 1 166 ? 9.055 18.797 10.125 1 92.38 166 ASP A C 1
ATOM 1355 O O . ASP A 1 166 ? 10.094 18.422 10.68 1 92.38 166 ASP A O 1
ATOM 1359 N N . MET A 1 167 ? 8.906 18.938 8.859 1 89.25 167 MET A N 1
ATOM 1360 C CA . MET A 1 167 ? 9.992 18.578 7.941 1 89.25 167 MET A CA 1
ATOM 1361 C C . MET A 1 167 ? 10.062 19.562 6.781 1 89.25 167 MET A C 1
ATOM 1363 O O . MET A 1 167 ? 9.086 20.266 6.488 1 89.25 167 MET A O 1
ATOM 1367 N N . TYR A 1 168 ? 11.297 19.625 6.188 1 90.38 168 TYR A N 1
ATOM 1368 C CA . TYR A 1 168 ? 11.484 20.391 4.969 1 90.38 168 TYR A CA 1
ATOM 1369 C C . TYR A 1 168 ? 10.555 19.906 3.863 1 90.38 168 TYR A C 1
ATOM 1371 O O . TYR A 1 168 ? 10.547 18.719 3.527 1 90.38 168 TYR A O 1
ATOM 1379 N N . CYS A 1 169 ? 9.836 20.859 3.27 1 92.5 169 CYS A N 1
ATOM 1380 C CA . CYS A 1 169 ? 8.734 20.5 2.379 1 92.5 169 CYS A CA 1
ATOM 1381 C C . CYS A 1 169 ? 9.258 19.859 1.094 1 92.5 169 CYS A C 1
ATOM 1383 O O . CYS A 1 169 ? 8.508 19.203 0.373 1 92.5 169 CYS A O 1
ATOM 1385 N N . ASN A 1 170 ? 10.508 20.078 0.792 1 90.69 170 ASN A N 1
ATOM 1386 C CA . ASN A 1 170 ? 11.055 19.578 -0.463 1 90.69 170 ASN A CA 1
ATOM 1387 C C . ASN A 1 170 ? 11.672 18.188 -0.288 1 90.69 170 ASN A C 1
ATOM 1389 O O . ASN A 1 170 ? 12.188 17.609 -1.243 1 90.69 170 ASN A O 1
ATOM 1393 N N . GLU A 1 171 ? 11.602 17.641 0.974 1 87.62 171 GLU A N 1
ATOM 1394 C CA . GLU A 1 171 ? 11.922 16.219 1.125 1 87.62 171 GLU A CA 1
ATOM 1395 C C . GLU A 1 171 ? 10.898 15.352 0.397 1 87.62 171 GLU A C 1
ATOM 1397 O O . GLU A 1 171 ? 9.789 15.797 0.113 1 87.62 171 GLU A O 1
ATOM 1402 N N . VAL A 1 172 ? 11.344 14.18 0.036 1 90.75 172 VAL A N 1
ATOM 1403 C CA . VAL A 1 172 ? 10.414 13.32 -0.686 1 90.75 172 VAL A CA 1
ATOM 1404 C C . VAL A 1 172 ? 10 12.141 0.198 1 90.75 172 VAL A C 1
ATOM 1406 O O . VAL A 1 172 ? 10.844 11.539 0.87 1 90.75 172 VAL A O 1
ATOM 1409 N N . MET A 1 173 ? 8.672 11.875 0.24 1 92 173 MET A N 1
ATOM 1410 C CA . MET A 1 173 ? 8.086 10.781 1.006 1 92 173 MET A CA 1
ATOM 1411 C C . MET A 1 173 ? 6.824 10.258 0.333 1 92 173 MET A C 1
ATOM 1413 O O . MET A 1 173 ? 6.246 10.93 -0.525 1 92 173 MET A O 1
ATOM 1417 N N . SER A 1 174 ? 6.543 8.969 0.681 1 94.94 174 SER A N 1
ATOM 1418 C CA . SER A 1 174 ? 5.195 8.508 0.363 1 94.94 174 SER A CA 1
ATOM 1419 C C . SER A 1 174 ? 4.148 9.297 1.142 1 94.94 174 SER A C 1
ATOM 1421 O O . SER A 1 174 ? 4.484 10.188 1.927 1 94.94 174 SER A O 1
ATOM 1423 N N . PHE A 1 175 ? 2.867 9.031 0.845 1 97.69 175 PHE A N 1
ATOM 1424 C CA . PHE A 1 175 ? 1.847 9.898 1.422 1 97.69 175 PHE A CA 1
ATOM 1425 C C . PHE A 1 175 ? 0.481 9.219 1.396 1 97.69 175 PHE A C 1
ATOM 1427 O O . PHE A 1 175 ? 0.324 8.148 0.805 1 97.69 175 PHE A O 1
ATOM 1434 N N . VAL A 1 176 ? -0.378 9.766 2.166 1 98.5 176 VAL A N 1
ATOM 1435 C CA . VAL A 1 176 ? -1.753 9.281 2.211 1 98.5 176 VAL A CA 1
ATOM 1436 C C . VAL A 1 176 ? -2.707 10.391 1.775 1 98.5 176 VAL A C 1
ATOM 1438 O O . VAL A 1 176 ? -2.613 11.523 2.254 1 98.5 176 VAL A O 1
ATOM 1441 N N . CYS A 1 177 ? -3.584 10.078 0.805 1 98.88 177 CYS A N 1
ATOM 1442 C CA . CYS A 1 177 ? -4.645 10.977 0.362 1 98.88 177 CYS A CA 1
ATOM 1443 C C . CYS A 1 177 ? -5.934 10.719 1.133 1 98.88 177 CYS A C 1
ATOM 1445 O O . CYS A 1 177 ? -6.195 9.594 1.557 1 98.88 177 CYS A O 1
ATOM 1447 N N . LYS A 1 178 ? -6.664 11.766 1.284 1 98.81 178 LYS A N 1
ATOM 1448 C CA . LYS A 1 178 ? -7.969 11.734 1.936 1 98.81 178 LYS A CA 1
ATOM 1449 C C . LYS A 1 178 ? -9 12.523 1.131 1 98.81 178 LYS A C 1
ATOM 1451 O O . LYS A 1 178 ? -8.711 13.609 0.633 1 98.81 178 LYS A O 1
ATOM 1456 N N . MET A 1 179 ? -10.25 11.992 0.965 1 98.12 179 MET A N 1
ATOM 1457 C CA . MET A 1 179 ? -11.391 12.703 0.391 1 98.12 179 MET A CA 1
ATOM 1458 C C . MET A 1 179 ? -12.688 12.281 1.064 1 98.12 179 MET A C 1
ATOM 1460 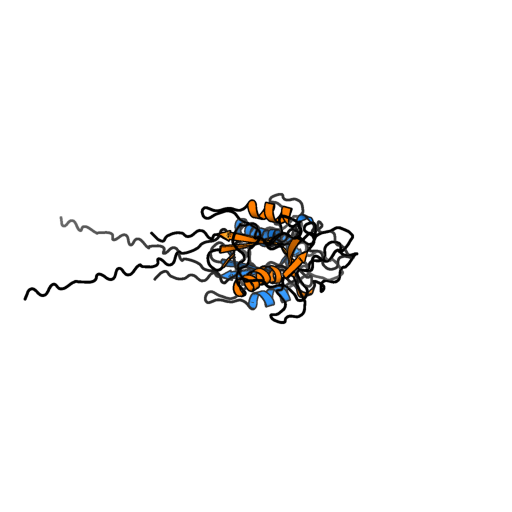O O . MET A 1 179 ? -12.758 11.211 1.684 1 98.12 179 MET A O 1
ATOM 1464 N N . PRO A 1 180 ? -13.664 13.156 1.025 1 96.62 180 PRO A N 1
ATOM 1465 C CA . PRO A 1 180 ? -14.945 12.734 1.606 1 96.62 180 PRO A CA 1
ATOM 1466 C C . PRO A 1 180 ? -15.539 11.516 0.909 1 96.62 180 PRO A C 1
ATOM 1468 O O . PRO A 1 180 ? -15.406 11.375 -0.31 1 96.62 180 PRO A O 1
ATOM 1471 N N . ALA A 1 181 ? -16.094 10.641 1.755 1 95.81 181 ALA A N 1
ATOM 1472 C CA . ALA A 1 181 ? -16.781 9.492 1.173 1 95.81 181 ALA A CA 1
ATOM 1473 C C . ALA A 1 181 ? -18.094 9.914 0.526 1 95.81 181 ALA A C 1
ATOM 1475 O O . ALA A 1 181 ? -18.719 10.883 0.955 1 95.81 181 ALA A O 1
ATOM 1476 N N . ASP A 1 182 ? -18.406 9.164 -0.565 1 87.94 182 ASP A N 1
ATOM 1477 C CA . ASP A 1 182 ? -19.703 9.414 -1.198 1 87.94 182 ASP A CA 1
ATOM 1478 C C . ASP A 1 182 ? -20.844 8.906 -0.329 1 87.94 182 ASP A C 1
ATOM 1480 O O . ASP A 1 182 ? -20.812 7.766 0.138 1 87.94 182 ASP A O 1
ATOM 1484 N N . GLY A 1 183 ? -21.688 9.781 0.221 1 74.19 183 GLY A N 1
ATOM 1485 C CA . GLY A 1 183 ? -22.859 9.414 1.002 1 74.19 183 GLY A CA 1
ATOM 1486 C C . GLY A 1 183 ? -24.062 9.039 0.146 1 74.19 183 GLY A C 1
ATOM 1487 O O . GLY A 1 183 ? -24.391 9.75 -0.804 1 74.19 183 GLY A O 1
ATOM 1488 N N . GLN A 1 184 ? -24.281 7.793 -0.344 1 58.16 184 GLN A N 1
ATOM 1489 C CA . GLN A 1 184 ? -25.562 7.527 -1.011 1 58.16 184 GLN A CA 1
ATOM 1490 C C . GLN A 1 184 ? -26.719 7.598 -0.025 1 58.16 184 GLN A C 1
ATOM 1492 O O . GLN A 1 184 ? -26.609 7.137 1.113 1 58.16 184 GLN A O 1
ATOM 1497 N N . MET A 1 185 ? -27.531 8.695 -0.003 1 46.66 185 MET A N 1
ATOM 1498 C CA . MET A 1 185 ? -28.812 8.68 0.679 1 46.66 185 MET A CA 1
ATOM 1499 C C . MET A 1 185 ? -29.609 7.438 0.312 1 46.66 185 MET A C 1
ATOM 1501 O O . MET A 1 185 ? -29.734 7.098 -0.867 1 46.66 185 MET A O 1
ATOM 1505 N N . ARG A 1 186 ? -29.672 6.387 1.062 1 38 186 ARG A N 1
ATOM 1506 C CA . ARG A 1 186 ? -30.75 5.457 0.769 1 38 186 ARG A CA 1
ATOM 1507 C C . ARG A 1 186 ? -32.062 6.203 0.532 1 38 186 ARG A C 1
ATOM 1509 O O . ARG A 1 186 ? -32.531 6.922 1.411 1 38 186 ARG A O 1
ATOM 1516 N N . ARG A 1 187 ? -32.281 6.43 -0.723 1 30.22 187 ARG A N 1
ATOM 1517 C CA . ARG A 1 187 ? -33.688 6.82 -0.864 1 30.22 187 ARG A CA 1
ATOM 1518 C C . ARG A 1 187 ? -34.594 5.676 -0.476 1 30.22 187 ARG A C 1
ATOM 1520 O O . ARG A 1 187 ? -34.25 4.504 -0.659 1 30.22 187 ARG A O 1
ATOM 1527 N N . MET B 1 1 ? -66.125 -26.781 -21.719 1 43.53 1 MET B N 1
ATOM 1528 C CA . MET B 1 1 ? -64.75 -26.406 -22.016 1 43.53 1 MET B CA 1
ATOM 1529 C C . MET B 1 1 ? -64.125 -25.547 -20.891 1 43.53 1 MET B C 1
ATOM 1531 O O . MET B 1 1 ? -64.562 -24.391 -20.719 1 43.53 1 MET B O 1
ATOM 1535 N N . LYS B 1 2 ? -63.812 -26.172 -19.688 1 49.22 2 LYS B N 1
ATOM 1536 C CA . LYS B 1 2 ? -63.188 -25.547 -18.531 1 49.22 2 LYS B CA 1
ATOM 1537 C C . LYS B 1 2 ? -61.812 -25 -18.859 1 49.22 2 LYS B C 1
ATOM 1539 O O . LYS B 1 2 ? -60.938 -25.734 -19.281 1 49.22 2 LYS B O 1
ATOM 1544 N N . VAL B 1 3 ? -61.719 -23.703 -19.219 1 52 3 VAL B N 1
ATOM 1545 C CA . VAL B 1 3 ? -60.469 -22.969 -19.422 1 52 3 VAL B CA 1
ATOM 1546 C C . VAL B 1 3 ? -59.719 -22.844 -18.109 1 52 3 VAL B C 1
ATOM 1548 O O . VAL B 1 3 ? -60.219 -22.266 -17.141 1 52 3 VAL B O 1
ATOM 1551 N N . LEU B 1 4 ? -58.812 -23.812 -17.828 1 54.88 4 LEU B N 1
ATOM 1552 C CA . LEU B 1 4 ? -57.875 -23.688 -16.719 1 54.88 4 LEU B CA 1
ATOM 1553 C C . LEU B 1 4 ? -56.844 -22.609 -16.984 1 54.88 4 LEU B C 1
ATOM 1555 O O . LEU B 1 4 ? -56.094 -22.703 -17.969 1 54.88 4 LEU B O 1
ATOM 1559 N N . ILE B 1 5 ? -57.094 -21.438 -16.422 1 54.22 5 ILE B N 1
ATOM 1560 C CA . ILE B 1 5 ? -56.094 -20.375 -16.438 1 54.22 5 ILE B CA 1
ATOM 1561 C C . ILE B 1 5 ? -54.938 -20.719 -15.508 1 54.22 5 ILE B C 1
ATOM 1563 O O . ILE B 1 5 ? -55.156 -20.891 -14.305 1 54.22 5 ILE B O 1
ATOM 1567 N N . LEU B 1 6 ? -53.875 -21.344 -16.094 1 54.19 6 LEU B N 1
ATOM 1568 C CA . LEU B 1 6 ? -52.625 -21.484 -15.336 1 54.19 6 LEU B CA 1
ATOM 1569 C C . LEU B 1 6 ? -51.969 -20.141 -15.133 1 54.19 6 LEU B C 1
ATOM 1571 O O . LEU B 1 6 ? -51.594 -19.484 -16.109 1 54.19 6 LEU B O 1
ATOM 1575 N N . ILE B 1 7 ? -52.156 -19.516 -14 1 53.59 7 ILE B N 1
ATOM 1576 C CA . ILE B 1 7 ? -51.406 -18.344 -13.617 1 53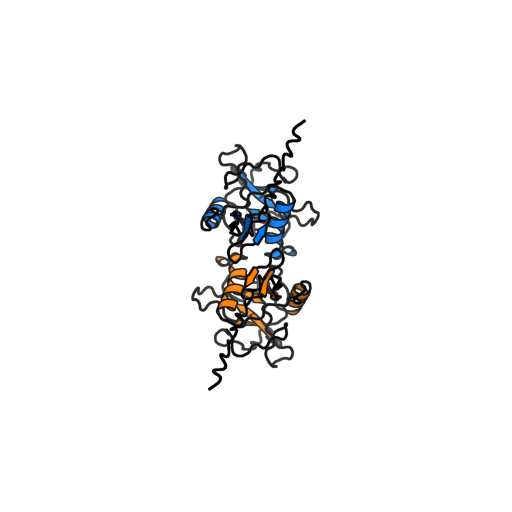.59 7 ILE B CA 1
ATOM 1577 C C . ILE B 1 7 ? -49.969 -18.734 -13.312 1 53.59 7 ILE B C 1
ATOM 1579 O O . ILE B 1 7 ? -49.688 -19.5 -12.383 1 53.59 7 ILE B O 1
ATOM 1583 N N . SER B 1 8 ? -49.062 -18.562 -14.273 1 49.25 8 SER B N 1
ATOM 1584 C CA . SER B 1 8 ? -47.656 -18.734 -13.977 1 49.25 8 SER B CA 1
ATOM 1585 C C . SER B 1 8 ? -47.156 -17.625 -13.062 1 49.25 8 SER B C 1
ATOM 1587 O O . SER B 1 8 ? -47.25 -16.438 -13.391 1 49.25 8 SER B O 1
ATOM 1589 N N . VAL B 1 9 ? -47.094 -17.875 -11.805 1 51.09 9 VAL B N 1
ATOM 1590 C CA . VAL B 1 9 ? -46.406 -16.953 -10.914 1 51.09 9 VAL B CA 1
ATOM 1591 C C . VAL B 1 9 ? -44.906 -16.953 -11.234 1 51.09 9 VAL B C 1
ATOM 1593 O O . VAL B 1 9 ? -44.25 -17.984 -11.109 1 51.09 9 VAL B O 1
ATOM 1596 N N . VAL B 1 10 ? -44.469 -16.047 -12.086 1 45.03 10 VAL B N 1
ATOM 1597 C CA . VAL B 1 10 ? -43.062 -15.781 -12.258 1 45.03 10 VAL B CA 1
ATOM 1598 C C . VAL B 1 10 ? -42.438 -15.32 -10.93 1 45.03 10 VAL B C 1
ATOM 1600 O O . VAL B 1 10 ? -42.812 -14.258 -10.422 1 45.03 10 VAL B O 1
ATOM 1603 N N . ALA B 1 11 ? -41.969 -16.219 -10.141 1 45.5 11 ALA B N 1
ATOM 1604 C CA . ALA B 1 11 ? -41.156 -15.812 -9 1 45.5 11 ALA B CA 1
ATOM 1605 C C . ALA B 1 11 ? -39.938 -14.992 -9.461 1 45.5 11 ALA B C 1
ATOM 1607 O O . ALA B 1 11 ? -39.094 -15.484 -10.195 1 45.5 11 ALA B O 1
ATOM 1608 N N . MET B 1 12 ? -40.094 -13.758 -9.531 1 42.12 12 MET B N 1
ATOM 1609 C CA . MET B 1 12 ? -38.875 -12.961 -9.703 1 42.12 12 MET B CA 1
ATOM 1610 C C . MET B 1 12 ? -37.875 -13.258 -8.602 1 42.12 12 MET B C 1
ATOM 1612 O O . MET B 1 12 ? -38.156 -13.039 -7.426 1 42.12 12 MET B O 1
ATOM 1616 N N . ALA B 1 13 ? -37.031 -14.234 -8.758 1 40 13 ALA B N 1
ATOM 1617 C CA . ALA B 1 13 ? -35.875 -14.336 -7.863 1 40 13 ALA B CA 1
ATOM 1618 C C . ALA B 1 13 ? -35.188 -12.984 -7.691 1 40 13 ALA B C 1
ATOM 1620 O O . ALA B 1 13 ? -34.688 -12.406 -8.656 1 40 13 ALA B O 1
ATOM 1621 N N . THR B 1 14 ? -35.625 -12.242 -6.82 1 41.28 14 THR B N 1
ATOM 1622 C CA . THR B 1 14 ? -34.781 -11.117 -6.434 1 41.28 14 THR B CA 1
ATOM 1623 C C . THR B 1 14 ? -33.344 -11.57 -6.191 1 41.28 14 THR B C 1
ATOM 1625 O O . THR B 1 14 ? -33.094 -12.422 -5.34 1 41.28 14 THR B O 1
ATOM 1628 N N . VAL B 1 15 ? -32.625 -11.93 -7.215 1 41.09 15 VAL B N 1
ATOM 1629 C CA . VAL B 1 15 ? -31.188 -12.031 -6.941 1 41.09 15 VAL B CA 1
ATOM 1630 C C . VAL B 1 15 ? -30.781 -10.922 -5.973 1 41.09 15 VAL B C 1
ATOM 1632 O O . VAL B 1 15 ? -30.875 -9.742 -6.297 1 41.09 15 VAL B O 1
ATOM 1635 N N . GLY B 1 16 ? -31.094 -11.102 -4.785 1 42.66 16 GLY B N 1
ATOM 1636 C CA . GLY B 1 16 ? -30.562 -10.172 -3.811 1 42.66 16 GLY B CA 1
ATOM 1637 C C . GLY B 1 16 ? -29.109 -9.797 -4.086 1 42.66 16 GLY B C 1
ATOM 1638 O O . GLY B 1 16 ? -28.266 -10.664 -4.328 1 42.66 16 GLY B O 1
ATOM 1639 N N . ASN B 1 17 ? -28.875 -8.836 -4.836 1 49.06 17 ASN B N 1
ATOM 1640 C CA . ASN B 1 17 ? -27.516 -8.344 -5.016 1 49.06 17 ASN B CA 1
ATOM 1641 C C . ASN B 1 17 ? -26.734 -8.383 -3.709 1 49.06 17 ASN B C 1
ATOM 1643 O O . ASN B 1 17 ? -27.141 -7.797 -2.707 1 49.06 17 ASN B O 1
ATOM 1647 N N . ALA B 1 18 ? -26.172 -9.5 -3.281 1 53.66 18 ALA B N 1
ATOM 1648 C CA . ALA B 1 18 ? -25.359 -9.648 -2.076 1 53.66 18 ALA B CA 1
ATOM 1649 C C . ALA B 1 18 ? -24.406 -8.469 -1.902 1 53.66 18 ALA B C 1
ATOM 1651 O O . ALA B 1 18 ? -23.75 -8.047 -2.855 1 53.66 18 ALA B O 1
ATOM 1652 N N . LEU B 1 19 ? -24.719 -7.637 -0.976 1 72.19 19 LEU B N 1
ATOM 1653 C CA . LEU B 1 19 ? -23.781 -6.578 -0.613 1 72.19 19 LEU B CA 1
ATOM 1654 C C . LEU B 1 19 ? -22.516 -7.164 0.019 1 72.19 19 LEU B C 1
ATOM 1656 O O . LEU B 1 19 ? -22.594 -7.977 0.944 1 72.19 19 LEU B O 1
ATOM 1660 N N . TYR B 1 20 ? -21.422 -7.387 -0.761 1 77.75 20 TYR B N 1
ATOM 1661 C CA . TYR B 1 20 ? -20.125 -7.852 -0.268 1 77.75 20 TYR B CA 1
ATOM 1662 C C . TYR B 1 20 ? -19.406 -6.75 0.505 1 77.75 20 TYR B C 1
ATOM 1664 O O . TYR B 1 20 ? -19.562 -5.566 0.191 1 77.75 20 TYR B O 1
ATOM 1672 N N . SER B 1 21 ? -18.891 -7.23 1.617 1 87.62 21 SER B N 1
ATOM 1673 C CA . SER B 1 21 ? -18.078 -6.289 2.379 1 87.62 21 SER B CA 1
ATOM 1674 C C . SER B 1 21 ? -16.719 -6.879 2.701 1 87.62 21 SER B C 1
ATOM 1676 O O . SER B 1 21 ? -16.547 -8.102 2.721 1 87.62 21 SER B O 1
ATOM 1678 N N . CYS B 1 22 ? -15.734 -6.078 2.748 1 94.31 22 CYS B N 1
ATOM 1679 C CA . CYS B 1 22 ? -14.375 -6.445 3.137 1 94.31 22 CYS B CA 1
ATOM 1680 C C . CYS B 1 22 ? -13.992 -5.801 4.465 1 94.31 22 CYS B C 1
ATOM 1682 O O . CYS B 1 22 ? -14.5 -4.734 4.809 1 94.31 22 CYS B O 1
ATOM 1684 N N . PRO B 1 23 ? -13.102 -6.508 5.273 1 93.5 23 PRO B N 1
ATOM 1685 C CA . PRO B 1 23 ? -12.555 -5.848 6.465 1 93.5 23 PRO B CA 1
ATOM 1686 C C . PRO B 1 23 ? -11.812 -4.555 6.133 1 93.5 23 PRO B C 1
ATOM 1688 O O . PRO B 1 23 ? -11.492 -4.305 4.969 1 93.5 23 PRO B O 1
ATOM 1691 N N . GLN B 1 24 ? -11.602 -3.803 7.188 1 91.75 24 GLN B N 1
ATOM 1692 C CA . GLN B 1 24 ? -10.828 -2.576 7.02 1 91.75 24 GLN B CA 1
ATOM 1693 C C . GLN B 1 24 ? -9.484 -2.861 6.359 1 91.75 24 GLN B C 1
ATOM 1695 O O . GLN B 1 24 ? -8.82 -3.848 6.688 1 91.75 24 GLN B O 1
ATOM 1700 N N . PHE B 1 25 ? -9.055 -2.006 5.359 1 95.81 25 PHE B N 1
ATOM 1701 C CA . PHE B 1 25 ? -7.777 -2.014 4.66 1 95.81 25 PHE B CA 1
ATOM 1702 C C . PHE B 1 25 ? -7.801 -3.008 3.506 1 95.81 25 PHE B C 1
ATOM 1704 O O . PHE B 1 25 ? -6.828 -3.119 2.758 1 95.81 25 PHE B O 1
ATOM 1711 N N . TRP B 1 26 ? -8.852 -3.775 3.371 1 96.62 26 TRP B N 1
ATOM 1712 C CA . TRP B 1 26 ? -9.008 -4.699 2.252 1 96.62 26 TRP B CA 1
ATOM 1713 C C . TRP B 1 26 ? -9.852 -4.078 1.147 1 96.62 26 TRP B C 1
ATOM 1715 O O . TRP B 1 26 ? -10.758 -3.287 1.42 1 96.62 26 TRP B O 1
ATOM 1725 N N . ASN B 1 27 ? -9.625 -4.445 -0.1 1 96.31 27 ASN B N 1
ATOM 1726 C CA . ASN B 1 27 ? -10.312 -3.893 -1.263 1 96.31 27 ASN B CA 1
ATOM 1727 C C . ASN B 1 27 ? -11.172 -4.945 -1.957 1 96.31 27 ASN B C 1
ATOM 1729 O O . ASN B 1 27 ? -10.703 -6.055 -2.225 1 96.31 27 ASN B O 1
ATOM 1733 N N . LEU B 1 28 ? -12.328 -4.551 -2.234 1 95.44 28 LEU B N 1
ATOM 1734 C CA . LEU B 1 28 ? -13.297 -5.461 -2.84 1 95.44 28 LEU B CA 1
ATOM 1735 C C . LEU B 1 28 ? -13.133 -5.5 -4.355 1 95.44 28 LEU B C 1
ATOM 1737 O O . LEU B 1 28 ? -12.992 -4.457 -4.996 1 95.44 28 LEU B O 1
ATOM 1741 N N . PHE B 1 29 ? -13.07 -6.723 -4.922 1 96.56 29 PHE B N 1
ATOM 1742 C CA . PHE B 1 29 ? -13.094 -6.926 -6.363 1 96.56 29 PHE B CA 1
ATOM 1743 C C . PHE B 1 29 ? -13.781 -8.242 -6.715 1 96.56 29 PHE B C 1
ATOM 1745 O O . PHE B 1 29 ? -13.281 -9.312 -6.379 1 96.56 29 PHE B O 1
ATOM 1752 N N . GLU B 1 30 ? -14.875 -8.219 -7.301 1 94.88 30 GLU B N 1
ATOM 1753 C CA . GLU B 1 30 ? -15.625 -9.359 -7.828 1 94.88 30 GLU B CA 1
ATOM 1754 C C . GLU B 1 30 ? -15.797 -10.445 -6.77 1 94.88 30 GLU B C 1
ATOM 1756 O O . GLU B 1 30 ? -15.453 -11.609 -7.004 1 94.88 30 GLU B O 1
ATOM 1761 N N . GLY B 1 31 ? -16.312 -10.039 -5.605 1 94.81 31 GLY B N 1
ATOM 1762 C CA . GLY B 1 31 ? -16.719 -10.984 -4.582 1 94.81 31 GLY B CA 1
ATOM 1763 C C . GLY B 1 31 ? -15.578 -11.438 -3.695 1 94.81 31 GLY B C 1
ATOM 1764 O O . GLY B 1 31 ? -15.758 -12.312 -2.846 1 94.81 31 GLY B O 1
ATOM 1765 N N . ASN B 1 32 ? -14.398 -10.891 -3.891 1 97.44 32 ASN B N 1
ATOM 1766 C CA . ASN B 1 32 ? -13.227 -11.195 -3.068 1 97.44 32 ASN B CA 1
ATOM 1767 C C . ASN B 1 32 ? -12.602 -9.93 -2.496 1 97.44 32 ASN B C 1
ATOM 1769 O O . ASN B 1 32 ? -12.781 -8.844 -3.037 1 97.44 32 ASN B O 1
ATOM 1773 N N . CYS B 1 33 ? -11.922 -10.086 -1.417 1 97.69 33 CYS B N 1
ATOM 1774 C CA . CYS B 1 33 ? -11.172 -9.016 -0.767 1 97.69 33 CYS B CA 1
ATOM 1775 C C . CYS B 1 33 ? -9.672 -9.203 -0.974 1 97.69 33 CYS B C 1
ATOM 1777 O O . CYS B 1 33 ? -9.156 -10.312 -0.835 1 97.69 33 CYS B O 1
ATOM 1779 N N . TYR B 1 34 ? -9.016 -8.125 -1.29 1 98.5 34 TYR B N 1
ATOM 1780 C CA . TYR B 1 34 ? -7.586 -8.141 -1.564 1 98.5 34 TYR B CA 1
ATOM 1781 C C . TYR B 1 34 ? -6.848 -7.145 -0.675 1 98.5 34 TYR B C 1
ATOM 1783 O O . TYR B 1 34 ? -7.375 -6.074 -0.361 1 98.5 34 TYR B O 1
ATOM 1791 N N . ARG B 1 35 ? -5.629 -7.449 -0.304 1 98.12 35 ARG B N 1
ATOM 1792 C CA . ARG B 1 35 ? -4.797 -6.535 0.471 1 98.12 35 ARG B CA 1
ATOM 1793 C C . ARG B 1 35 ? -3.324 -6.699 0.111 1 98.12 35 ARG B C 1
ATOM 1795 O O . ARG B 1 35 ? -2.797 -7.812 0.119 1 98.12 35 ARG B O 1
ATOM 1802 N N . TYR B 1 36 ? -2.699 -5.621 -0.333 1 97.69 36 TYR B N 1
ATOM 1803 C CA . TYR B 1 36 ? -1.26 -5.586 -0.571 1 97.69 36 TYR B CA 1
ATOM 1804 C C . TYR B 1 36 ? -0.49 -5.559 0.744 1 97.69 36 TYR B C 1
ATOM 1806 O O . TYR B 1 36 ? -0.869 -4.848 1.678 1 97.69 36 TYR B O 1
ATOM 1814 N N . GLN B 1 37 ? 0.458 -6.352 0.862 1 97 37 GLN B N 1
ATOM 1815 C CA . GLN B 1 37 ? 1.392 -6.371 1.983 1 97 37 GLN B CA 1
ATOM 1816 C C . GLN B 1 37 ? 2.805 -6.02 1.527 1 97 37 GLN B C 1
ATOM 1818 O O . GLN B 1 37 ? 3.383 -6.715 0.688 1 97 37 GLN B O 1
ATOM 1823 N N . GLY B 1 38 ? 3.371 -5.02 2.18 1 94 38 GLY B N 1
ATOM 1824 C CA . GLY B 1 38 ? 4.648 -4.488 1.735 1 94 38 GLY B CA 1
ATOM 1825 C C . GLY B 1 38 ? 5.84 -5.238 2.305 1 94 38 GLY B C 1
ATOM 1826 O O . GLY B 1 38 ? 6.965 -5.074 1.835 1 94 38 GLY B O 1
ATOM 1827 N N . ASP B 1 39 ? 5.602 -6.125 3.314 1 93.25 39 ASP B N 1
ATOM 1828 C CA . ASP B 1 39 ? 6.672 -6.961 3.838 1 93.25 39 ASP B CA 1
ATOM 1829 C C . ASP B 1 39 ? 7.285 -7.824 2.736 1 93.25 39 ASP B C 1
ATOM 1831 O O . ASP B 1 39 ? 6.566 -8.344 1.878 1 93.25 39 ASP B O 1
ATOM 1835 N N . ARG B 1 40 ? 8.555 -7.949 2.762 1 93.5 40 ARG B N 1
ATOM 1836 C CA . ARG B 1 40 ? 9.219 -8.828 1.809 1 93.5 40 ARG B CA 1
ATOM 1837 C C . ARG B 1 40 ? 9.508 -10.195 2.43 1 93.5 40 ARG B C 1
ATOM 1839 O O . ARG B 1 40 ? 10.297 -10.305 3.371 1 93.5 40 ARG B O 1
ATOM 1846 N N . LEU B 1 41 ? 8.883 -11.18 1.872 1 95.5 41 LEU B N 1
ATOM 1847 C CA . LEU B 1 41 ? 8.93 -12.516 2.445 1 95.5 41 LEU B CA 1
ATOM 1848 C C . LEU B 1 41 ? 9.109 -13.57 1.354 1 95.5 41 LEU B C 1
ATOM 1850 O O . LEU B 1 41 ? 8.883 -13.289 0.175 1 95.5 41 LEU B O 1
ATOM 1854 N N . THR B 1 42 ? 9.648 -14.68 1.749 1 95.5 42 THR B N 1
ATOM 1855 C CA . THR B 1 42 ? 9.594 -15.82 0.842 1 95.5 42 THR B CA 1
ATOM 1856 C C . THR B 1 42 ? 8.148 -16.172 0.504 1 95.5 42 THR B C 1
ATOM 1858 O O . THR B 1 42 ? 7.219 -15.711 1.175 1 95.5 42 THR B O 1
ATOM 1861 N N . TRP B 1 43 ? 7.98 -16.969 -0.513 1 97.06 43 TRP B N 1
ATOM 1862 C CA . TRP B 1 43 ? 6.625 -17.312 -0.936 1 97.06 43 TRP B CA 1
ATOM 1863 C C . TRP B 1 43 ? 5.855 -17.984 0.197 1 97.06 43 TRP B C 1
ATOM 1865 O O . TRP B 1 43 ? 4.719 -17.609 0.49 1 97.06 43 TRP B O 1
ATOM 1875 N N . SER B 1 44 ? 6.539 -18.984 0.876 1 98.31 44 SER B N 1
ATOM 1876 C CA . SER B 1 44 ? 5.879 -19.734 1.943 1 98.31 44 SER B CA 1
ATOM 1877 C C . SER B 1 44 ? 5.562 -18.828 3.131 1 98.31 44 SER B C 1
ATOM 1879 O O . SER B 1 44 ? 4.504 -18.953 3.748 1 98.31 44 SER B O 1
ATOM 1881 N N . ALA B 1 45 ? 6.469 -17.938 3.473 1 98.44 45 ALA B N 1
ATOM 1882 C CA . ALA B 1 45 ? 6.227 -17 4.562 1 98.44 45 ALA B CA 1
ATOM 1883 C C . ALA B 1 45 ? 5.105 -16.031 4.207 1 98.44 45 ALA B C 1
ATOM 1885 O O . ALA B 1 45 ? 4.316 -15.641 5.07 1 98.44 45 ALA B O 1
ATOM 1886 N N . ALA B 1 46 ? 5.051 -15.586 2.988 1 98.56 46 ALA B N 1
ATOM 1887 C CA . ALA B 1 46 ? 3.977 -14.719 2.516 1 98.56 46 ALA B CA 1
ATOM 1888 C C . ALA B 1 46 ? 2.625 -15.422 2.611 1 98.56 46 ALA B C 1
ATOM 1890 O O . ALA B 1 46 ? 1.644 -14.828 3.07 1 98.56 46 ALA B O 1
ATOM 1891 N N . GLU B 1 47 ? 2.576 -16.688 2.189 1 98.88 47 GLU B N 1
ATOM 1892 C CA . GLU B 1 47 ? 1.354 -17.469 2.328 1 98.88 47 GLU B CA 1
ATOM 1893 C C . GLU B 1 47 ? 0.92 -17.562 3.787 1 98.88 47 GLU B C 1
ATOM 1895 O O . GLU B 1 47 ? -0.257 -17.391 4.105 1 98.88 47 GLU B O 1
ATOM 1900 N N . ALA B 1 48 ? 1.854 -17.875 4.605 1 98.81 48 ALA B N 1
ATOM 1901 C CA . ALA B 1 48 ? 1.549 -17.984 6.031 1 98.81 48 ALA B CA 1
ATOM 1902 C C . ALA B 1 48 ? 1.002 -16.672 6.57 1 98.81 48 ALA B C 1
ATOM 1904 O O . ALA B 1 48 ? 0.091 -16.656 7.402 1 98.81 48 ALA B O 1
ATOM 1905 N N . ARG B 1 49 ? 1.565 -15.562 6.156 1 98.5 49 ARG B N 1
ATOM 1906 C CA . ARG B 1 49 ? 1.064 -14.258 6.566 1 98.5 49 ARG B CA 1
ATOM 1907 C C . ARG B 1 49 ? -0.378 -14.055 6.113 1 98.5 49 ARG B C 1
ATOM 1909 O O . ARG B 1 49 ? -1.213 -13.57 6.879 1 98.5 49 ARG B O 1
ATOM 1916 N N . CYS B 1 50 ? -0.703 -14.336 4.883 1 98.75 50 CYS B N 1
ATOM 1917 C CA . CYS B 1 50 ? -2.064 -14.203 4.379 1 98.75 50 CYS B CA 1
ATOM 1918 C C . CYS B 1 50 ? -3.025 -15.086 5.168 1 98.75 50 CYS B C 1
ATOM 1920 O O . CYS B 1 50 ? -4.164 -14.695 5.43 1 98.75 50 CYS B O 1
ATOM 1922 N N . ASN B 1 51 ? -2.539 -16.25 5.594 1 98.75 51 ASN B N 1
ATOM 1923 C CA . ASN B 1 51 ? -3.367 -17.219 6.312 1 98.75 51 ASN B CA 1
ATOM 1924 C C . ASN B 1 51 ? -3.783 -16.688 7.68 1 98.75 51 ASN B C 1
ATOM 1926 O O . ASN B 1 51 ? -4.695 -17.219 8.312 1 98.75 51 ASN B O 1
ATOM 1930 N N . ARG B 1 52 ? -3.205 -15.695 8.156 1 97.81 52 ARG B N 1
ATOM 1931 C CA . ARG B 1 52 ? -3.555 -15.109 9.445 1 97.81 52 ARG B CA 1
ATOM 1932 C C . ARG B 1 52 ? -4.863 -14.328 9.359 1 97.81 52 ARG B C 1
ATOM 1934 O O . ARG B 1 52 ? -5.445 -13.969 10.383 1 97.81 52 ARG B O 1
ATOM 1941 N N . TYR B 1 53 ? -5.262 -14.055 8.141 1 97.12 53 TYR B N 1
ATOM 1942 C CA . TYR B 1 53 ? -6.512 -13.336 7.938 1 97.12 53 TYR B CA 1
ATOM 1943 C C . TYR B 1 53 ? -7.629 -14.281 7.531 1 97.12 53 TYR B C 1
ATOM 1945 O O . TYR B 1 53 ? -7.43 -15.172 6.703 1 97.12 53 TYR B O 1
ATOM 1953 N N . PHE B 1 54 ? -8.797 -14.078 8.164 1 94.62 54 PHE B N 1
ATOM 1954 C CA . PHE B 1 54 ? -9.961 -14.891 7.82 1 94.62 54 PHE B CA 1
ATOM 1955 C C . PHE B 1 54 ? -11.25 -14.18 8.211 1 94.62 54 PHE B C 1
ATOM 1957 O O . PHE B 1 54 ? -11.227 -13.219 8.984 1 94.62 54 PHE B O 1
ATOM 1964 N N . ASN B 1 55 ? -12.281 -14.5 7.535 1 93 55 ASN B N 1
ATOM 1965 C CA . ASN B 1 55 ? -13.633 -14.086 7.883 1 93 55 ASN B CA 1
ATOM 1966 C C . ASN B 1 55 ? -14.617 -15.25 7.801 1 93 55 ASN B C 1
ATOM 1968 O O . ASN B 1 55 ? -14.203 -16.406 7.734 1 93 55 ASN B O 1
ATOM 1972 N N . SER B 1 56 ? -15.883 -14.891 7.887 1 91.5 56 SER B N 1
ATOM 1973 C CA . SER B 1 56 ? -16.875 -15.953 7.93 1 91.5 56 SER B CA 1
ATOM 1974 C C . SER B 1 56 ? -16.938 -16.719 6.609 1 91.5 56 SER B C 1
ATOM 1976 O O . SER B 1 56 ? -17.312 -17.891 6.578 1 91.5 56 SER B O 1
ATOM 1978 N N . ALA B 1 57 ? -16.469 -16.094 5.551 1 93.12 57 ALA B N 1
ATOM 1979 C CA . ALA B 1 57 ? -16.547 -16.688 4.223 1 93.12 57 ALA B CA 1
ATOM 1980 C C . ALA B 1 57 ? -15.32 -17.547 3.928 1 93.12 57 ALA B C 1
ATOM 1982 O O . ALA B 1 57 ? -15.352 -18.406 3.037 1 93.12 57 ALA B O 1
ATOM 1983 N N . GLY B 1 58 ? -14.211 -17.281 4.668 1 95.5 58 GLY B N 1
ATOM 1984 C CA . GLY B 1 58 ? -13.047 -18.125 4.422 1 95.5 58 GLY B CA 1
ATOM 1985 C C . GLY B 1 58 ? -11.742 -17.469 4.859 1 95.5 58 GLY B C 1
ATOM 1986 O O . GLY B 1 58 ? -11.742 -16.359 5.387 1 95.5 58 GLY B O 1
ATOM 1987 N N . MET B 1 59 ? -10.625 -18.172 4.59 1 97.38 59 MET B N 1
ATOM 1988 C CA . MET B 1 59 ? -9.273 -17.781 4.98 1 97.38 59 MET B CA 1
ATOM 1989 C C . MET 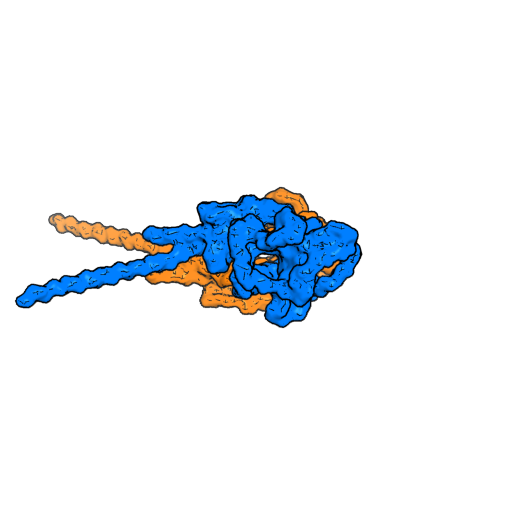B 1 59 ? -8.562 -17.062 3.838 1 97.38 59 MET B C 1
ATOM 1991 O O . MET B 1 59 ? -8.852 -17.312 2.666 1 97.38 59 MET B O 1
ATOM 1995 N N . GLY B 1 60 ? -7.637 -16.234 4.25 1 98.69 60 GLY B N 1
ATOM 1996 C CA . GLY B 1 60 ? -6.812 -15.578 3.254 1 98.69 60 GLY B CA 1
ATOM 1997 C C . GLY B 1 60 ? -5.695 -16.453 2.725 1 98.69 60 GLY B C 1
ATOM 1998 O O . GLY B 1 60 ? -5.148 -17.281 3.455 1 98.69 60 GLY B O 1
ATOM 1999 N N . HIS B 1 61 ? -5.332 -16.219 1.463 1 98.94 61 HIS B N 1
ATOM 2000 C CA . HIS B 1 61 ? -4.207 -16.828 0.754 1 98.94 61 HIS B CA 1
ATOM 2001 C C . HIS B 1 61 ? -3.518 -15.812 -0.152 1 98.94 61 HIS B C 1
ATOM 2003 O O . HIS B 1 61 ? -4.062 -14.734 -0.415 1 98.94 61 HIS B O 1
ATOM 2009 N N . LEU B 1 62 ? -2.287 -16.125 -0.542 1 98.94 62 LEU B N 1
ATOM 2010 C CA . LEU B 1 62 ? -1.771 -15.383 -1.687 1 98.94 62 LEU B CA 1
ATOM 2011 C C . LEU B 1 62 ? -2.77 -15.398 -2.84 1 98.94 62 LEU B C 1
ATOM 2013 O O . LEU B 1 62 ? -3.408 -16.422 -3.1 1 98.94 62 LEU B O 1
ATOM 2017 N N . ALA B 1 63 ? -2.842 -14.328 -3.568 1 98.88 63 ALA B N 1
ATOM 2018 C CA . ALA B 1 63 ? -3.936 -14.094 -4.512 1 98.88 63 ALA B CA 1
ATOM 2019 C C . ALA B 1 63 ? -3.871 -15.078 -5.676 1 98.88 63 ALA B C 1
ATOM 2021 O O . ALA B 1 63 ? -2.854 -15.164 -6.367 1 98.88 63 ALA B O 1
ATOM 2022 N N . SER B 1 64 ? -4.93 -15.836 -5.852 1 98.81 64 SER B N 1
ATOM 2023 C CA . SER B 1 64 ? -5.145 -16.531 -7.113 1 98.81 64 SER B CA 1
ATOM 2024 C C . SER B 1 64 ? -5.766 -15.609 -8.156 1 98.81 64 SER B C 1
ATOM 2026 O O . SER B 1 64 ? -6.648 -14.805 -7.836 1 98.81 64 SER B O 1
ATOM 2028 N N . ILE B 1 65 ? -5.301 -15.68 -9.383 1 98 65 ILE B N 1
ATOM 2029 C CA . ILE B 1 65 ? -5.742 -14.766 -10.43 1 98 65 ILE B CA 1
ATOM 2030 C C . ILE B 1 65 ? -6.363 -15.555 -11.578 1 98 65 ILE B C 1
ATOM 2032 O O . ILE B 1 65 ? -5.73 -16.469 -12.125 1 98 65 ILE B O 1
ATOM 2036 N N . HIS B 1 66 ? -7.609 -15.133 -11.961 1 97.62 66 HIS B N 1
ATOM 2037 C CA . HIS B 1 66 ? -8.367 -15.984 -12.875 1 97.62 66 HIS B CA 1
ATOM 2038 C C . HIS B 1 66 ? -8.859 -15.188 -14.078 1 97.62 66 HIS B C 1
ATOM 2040 O O . HIS B 1 66 ? -9.641 -15.703 -14.883 1 97.62 66 HIS B O 1
ATOM 2046 N N . SER B 1 67 ? -8.523 -13.906 -14.18 1 95.44 67 SER B N 1
ATOM 2047 C CA . SER B 1 67 ? -8.898 -13.086 -15.328 1 95.44 67 SER B CA 1
ATOM 2048 C C . SER B 1 67 ? -7.918 -11.93 -15.523 1 95.44 67 SER B C 1
ATOM 2050 O O . SER B 1 67 ? -7.137 -11.617 -14.625 1 95.44 67 SER B O 1
ATOM 2052 N N . LEU B 1 68 ? -7.965 -11.352 -16.719 1 93.81 68 LEU B N 1
ATOM 2053 C CA . LEU B 1 68 ? -7.133 -10.188 -17 1 93.81 68 LEU B CA 1
ATOM 2054 C C . LEU B 1 68 ? -7.5 -9.016 -16.094 1 93.81 68 LEU B C 1
ATOM 2056 O O . LEU B 1 68 ? -6.621 -8.297 -15.609 1 93.81 68 LEU B O 1
ATOM 2060 N N . ALA B 1 69 ? -8.797 -8.797 -15.867 1 94.5 69 ALA B N 1
ATOM 2061 C CA . ALA B 1 69 ? -9.258 -7.723 -14.992 1 94.5 69 ALA B CA 1
ATOM 2062 C C . ALA B 1 69 ? -8.711 -7.902 -13.57 1 94.5 69 ALA B C 1
ATOM 2064 O O . ALA B 1 69 ? -8.273 -6.941 -12.945 1 94.5 69 ALA B O 1
ATOM 2065 N N . GLU B 1 70 ? -8.781 -9.109 -13.125 1 96.06 70 GLU B N 1
ATOM 2066 C CA . GLU B 1 70 ? -8.258 -9.414 -11.789 1 96.06 70 GLU B CA 1
ATOM 2067 C C . GLU B 1 70 ? -6.75 -9.188 -11.727 1 96.06 70 GLU B C 1
ATOM 2069 O O . GLU B 1 70 ? -6.234 -8.672 -10.734 1 96.06 70 GLU B O 1
ATOM 2074 N N . ASN B 1 71 ? -6.012 -9.586 -12.773 1 95.25 71 ASN B N 1
ATOM 2075 C CA . ASN B 1 71 ? -4.57 -9.367 -12.875 1 95.25 71 ASN B CA 1
ATOM 2076 C C . ASN B 1 71 ? -4.23 -7.879 -12.805 1 95.25 71 ASN B C 1
ATOM 2078 O O . ASN B 1 71 ? -3.307 -7.484 -12.086 1 95.25 71 ASN B O 1
ATOM 2082 N N . ARG B 1 72 ? -4.949 -7.102 -13.508 1 92.25 72 ARG B N 1
ATOM 2083 C CA . ARG B 1 72 ? -4.742 -5.66 -13.516 1 92.25 72 ARG B CA 1
ATOM 2084 C C . ARG B 1 72 ? -5.047 -5.055 -12.148 1 92.25 72 ARG B C 1
ATOM 2086 O O . ARG B 1 72 ? -4.332 -4.156 -11.688 1 92.25 72 ARG B O 1
ATOM 2093 N N . PHE B 1 73 ? -6.098 -5.57 -11.555 1 94.94 73 PHE B N 1
ATOM 2094 C CA . PHE B 1 73 ? -6.5 -5.094 -10.242 1 94.94 73 PHE B CA 1
ATOM 2095 C C . PHE B 1 73 ? -5.395 -5.32 -9.219 1 94.94 73 PHE B C 1
ATOM 2097 O O . PHE B 1 73 ? -5.02 -4.402 -8.484 1 94.94 73 PHE B O 1
ATOM 2104 N N . VAL B 1 74 ? -4.871 -6.516 -9.203 1 96.19 74 VAL B N 1
ATOM 2105 C CA . VAL B 1 74 ? -3.824 -6.898 -8.266 1 96.19 74 VAL B CA 1
ATOM 2106 C C . VAL B 1 74 ? -2.557 -6.094 -8.539 1 96.19 74 VAL B C 1
ATOM 2108 O O . VAL B 1 74 ? -1.919 -5.59 -7.617 1 96.19 74 VAL B O 1
ATOM 2111 N N . TYR B 1 75 ? -2.225 -5.945 -9.758 1 93.12 75 TYR B N 1
ATOM 2112 C CA . TYR B 1 75 ? -1.018 -5.207 -10.109 1 93.12 75 TYR B CA 1
ATOM 2113 C C . TYR B 1 75 ? -1.143 -3.74 -9.719 1 93.12 75 TYR B C 1
ATOM 2115 O O . TYR B 1 75 ? -0.163 -3.115 -9.305 1 93.12 75 TYR B O 1
ATOM 2123 N N . GLU B 1 76 ? -2.293 -3.178 -9.914 1 92.5 76 GLU B N 1
ATOM 2124 C CA . GLU B 1 76 ? -2.508 -1.782 -9.547 1 92.5 76 GLU B CA 1
ATOM 2125 C C . GLU B 1 76 ? -2.279 -1.566 -8.055 1 92.5 76 GLU B C 1
ATOM 2127 O O . GLU B 1 76 ? -1.786 -0.515 -7.641 1 92.5 76 GLU B O 1
ATOM 2132 N N . MET B 1 77 ? -2.701 -2.525 -7.227 1 93.94 77 MET B N 1
ATOM 2133 C CA . MET B 1 77 ? -2.451 -2.432 -5.789 1 93.94 77 MET B CA 1
ATOM 2134 C C . MET B 1 77 ? -0.957 -2.33 -5.504 1 93.94 77 MET B C 1
ATOM 2136 O O . MET B 1 77 ? -0.535 -1.542 -4.656 1 93.94 77 MET B O 1
ATOM 2140 N N . PHE B 1 78 ? -0.188 -3.096 -6.199 1 92.06 78 PHE B N 1
ATOM 2141 C CA . PHE B 1 78 ? 1.265 -3.061 -6.082 1 92.06 78 PHE B CA 1
ATOM 2142 C C . PHE B 1 78 ? 1.818 -1.739 -6.598 1 92.06 78 PHE B C 1
ATOM 2144 O O . PHE B 1 78 ? 2.52 -1.028 -5.875 1 92.06 78 PHE B O 1
ATOM 2151 N N . LYS B 1 79 ? 1.426 -1.393 -7.805 1 89.38 79 LYS B N 1
ATOM 2152 C CA . LYS B 1 79 ? 1.945 -0.215 -8.492 1 89.38 79 LYS B CA 1
ATOM 2153 C C . LYS B 1 79 ? 1.719 1.049 -7.668 1 89.38 79 LYS B C 1
ATOM 2155 O O . LYS B 1 79 ? 2.602 1.905 -7.578 1 89.38 79 LYS B O 1
ATOM 2160 N N . SER B 1 80 ? 0.575 1.157 -7.047 1 91.88 80 SER B N 1
ATOM 2161 C CA . SER B 1 80 ? 0.226 2.361 -6.297 1 91.88 80 SER B CA 1
ATOM 2162 C C . SER B 1 80 ? 0.913 2.385 -4.938 1 91.88 80 SER B C 1
ATOM 2164 O O . SER B 1 80 ? 1.009 3.436 -4.301 1 91.88 80 SER B O 1
ATOM 2166 N N . SER B 1 81 ? 1.374 1.239 -4.43 1 92 81 SER B N 1
ATOM 2167 C CA . SER B 1 81 ? 1.905 1.127 -3.076 1 92 81 SER B CA 1
ATOM 2168 C C . SER B 1 81 ? 3.414 1.345 -3.055 1 92 81 SER B C 1
ATOM 2170 O O . SER B 1 81 ? 4.02 1.429 -1.984 1 92 81 SER B O 1
ATOM 2172 N N . VAL B 1 82 ? 4.004 1.471 -4.242 1 88.81 82 VAL B N 1
ATOM 2173 C CA . VAL B 1 82 ? 5.457 1.584 -4.316 1 88.81 82 VAL B CA 1
ATOM 2174 C C . VAL B 1 82 ? 5.84 2.746 -5.23 1 88.81 82 VAL B C 1
ATOM 2176 O O . VAL B 1 82 ? 5.004 3.246 -5.988 1 88.81 82 VAL B O 1
ATOM 2179 N N . SER B 1 83 ? 7.094 3.199 -5.062 1 86.62 83 SER B N 1
ATOM 2180 C CA . SER B 1 83 ? 7.629 4.137 -6.043 1 86.62 83 SER B CA 1
ATOM 2181 C C . SER B 1 83 ? 7.996 3.432 -7.344 1 86.62 83 SER B C 1
ATOM 2183 O O . SER B 1 83 ? 9.172 3.174 -7.602 1 86.62 83 SER B O 1
ATOM 2185 N N . ILE B 1 84 ? 7.02 3.238 -8.109 1 82.69 84 ILE B N 1
ATOM 2186 C CA . ILE B 1 84 ? 7.117 2.309 -9.234 1 82.69 84 ILE B CA 1
ATOM 2187 C C . ILE B 1 84 ? 8.164 2.805 -10.227 1 82.69 84 ILE B C 1
ATOM 2189 O O . ILE B 1 84 ? 8.875 2.004 -10.844 1 82.69 84 ILE B O 1
ATOM 2193 N N . ASN B 1 85 ? 8.289 4.012 -10.352 1 79 85 ASN B N 1
ATOM 2194 C CA . ASN B 1 85 ? 9.227 4.586 -11.32 1 79 85 ASN B CA 1
ATOM 2195 C C . ASN B 1 85 ? 10.672 4.461 -10.844 1 79 85 ASN B C 1
ATOM 2197 O O . ASN B 1 85 ? 11.602 4.629 -11.633 1 79 85 ASN B O 1
ATOM 2201 N N . ASP B 1 86 ? 10.859 4.148 -9.586 1 76.5 86 ASP B N 1
ATOM 2202 C CA . ASP B 1 86 ? 12.203 4.039 -9.023 1 76.5 86 ASP B CA 1
ATOM 2203 C C . ASP B 1 86 ? 12.648 2.58 -8.953 1 76.5 86 ASP B C 1
ATOM 2205 O O . ASP B 1 86 ? 13.766 2.289 -8.523 1 76.5 86 ASP B O 1
ATOM 2209 N N . ILE B 1 87 ? 11.742 1.76 -9.305 1 74.38 87 ILE B N 1
ATOM 2210 C CA . ILE B 1 87 ? 12.086 0.343 -9.32 1 74.38 87 ILE B CA 1
ATOM 2211 C C . ILE B 1 87 ? 12.773 -0.005 -10.641 1 74.38 87 ILE B C 1
ATOM 2213 O O . ILE B 1 87 ? 12.195 0.185 -11.711 1 74.38 87 ILE B O 1
ATOM 2217 N N . PRO B 1 88 ? 14 -0.34 -10.469 1 65.38 88 PRO B N 1
ATOM 2218 C CA . PRO B 1 88 ? 14.711 -0.683 -11.695 1 65.38 88 PRO B CA 1
ATOM 2219 C C . PRO B 1 88 ? 14.109 -1.895 -12.406 1 65.38 88 PRO B C 1
ATOM 2221 O O . PRO B 1 88 ? 13.438 -2.711 -11.781 1 65.38 88 PRO B O 1
ATOM 2224 N N . ASN B 1 89 ? 14.172 -1.767 -13.711 1 60 89 ASN B N 1
ATOM 2225 C CA . ASN B 1 89 ? 13.82 -2.971 -14.453 1 60 89 ASN B CA 1
ATOM 2226 C C . ASN B 1 89 ? 14.617 -4.18 -13.977 1 60 89 ASN B C 1
ATOM 2228 O O . ASN B 1 89 ? 15.727 -4.027 -13.461 1 60 89 ASN B O 1
ATOM 2232 N N . TRP B 1 90 ? 13.977 -5.348 -13.766 1 56.25 90 TRP B N 1
ATOM 2233 C CA . TRP B 1 90 ? 14.672 -6.547 -13.312 1 56.25 90 TRP B CA 1
ATOM 2234 C C . TRP B 1 90 ? 16.125 -6.555 -13.797 1 56.25 90 TRP B C 1
ATOM 2236 O O . TRP B 1 90 ? 16.375 -6.551 -15 1 56.25 90 TRP B O 1
ATOM 2246 N N . VAL B 1 91 ? 16.969 -5.781 -13.227 1 52.72 91 VAL B N 1
ATOM 2247 C CA . VAL B 1 91 ? 18.359 -6.188 -13.422 1 52.72 91 VAL B CA 1
ATOM 2248 C C . VAL B 1 91 ? 18.891 -6.848 -12.141 1 52.72 91 VAL B C 1
ATOM 2250 O O . VAL B 1 91 ? 18.656 -6.34 -11.039 1 52.72 91 VAL B O 1
ATOM 2253 N N . HIS B 1 92 ? 19.016 -8.219 -12.336 1 50.31 92 HIS B N 1
ATOM 2254 C CA . HIS B 1 92 ? 19.75 -8.852 -11.242 1 50.31 92 HIS B CA 1
ATOM 2255 C C . HIS B 1 92 ? 20.812 -7.914 -10.672 1 50.31 92 HIS B C 1
ATOM 2257 O O . HIS B 1 92 ? 21.672 -7.434 -11.406 1 50.31 92 HIS B O 1
ATOM 2263 N N . ASN B 1 93 ? 20.5 -7.215 -9.648 1 52.75 93 ASN B N 1
ATOM 2264 C CA . ASN B 1 93 ? 21.531 -6.441 -8.961 1 52.75 93 ASN B CA 1
ATOM 2265 C C . ASN B 1 93 ? 22.078 -7.188 -7.75 1 52.75 93 ASN B C 1
ATOM 2267 O O . ASN B 1 93 ? 21.391 -7.332 -6.738 1 52.75 93 ASN B O 1
ATOM 2271 N N . PRO B 1 94 ? 23.25 -7.734 -8.047 1 51.78 94 PRO B N 1
ATOM 2272 C CA . PRO B 1 94 ? 23.859 -8.477 -6.945 1 51.78 94 PRO B CA 1
ATOM 2273 C C . PRO B 1 94 ? 24 -7.641 -5.676 1 51.78 94 PRO B C 1
ATOM 2275 O O . PRO B 1 94 ? 24.109 -8.195 -4.574 1 51.78 94 PRO B O 1
ATOM 2278 N N . VAL B 1 95 ? 24.078 -6.395 -5.973 1 52.69 95 VAL B N 1
ATOM 2279 C CA . VAL B 1 95 ? 24.344 -5.535 -4.82 1 52.69 95 VAL B CA 1
ATOM 2280 C C . VAL B 1 95 ? 23.016 -5.203 -4.121 1 52.69 95 VAL B C 1
ATOM 2282 O O . VAL B 1 95 ? 23.016 -4.824 -2.945 1 52.69 95 VAL B O 1
ATOM 2285 N N . ASP B 1 96 ? 22.031 -5.207 -4.98 1 53.91 96 ASP B N 1
ATOM 2286 C CA . ASP B 1 96 ? 20.75 -4.988 -4.34 1 53.91 96 ASP B CA 1
ATOM 2287 C C . ASP B 1 96 ? 20.062 -6.316 -4.008 1 53.91 96 ASP B C 1
ATOM 2289 O O . ASP B 1 96 ? 19.516 -6.977 -4.891 1 53.91 96 ASP B O 1
ATOM 2293 N N . PRO B 1 97 ? 20.375 -6.848 -2.842 1 50.94 97 PRO B N 1
ATOM 2294 C CA . PRO B 1 97 ? 19.922 -8.195 -2.494 1 50.94 97 PRO B CA 1
ATOM 2295 C C . PRO B 1 97 ? 18.391 -8.336 -2.549 1 50.94 97 PRO B C 1
ATOM 2297 O O . PRO B 1 97 ? 17.875 -9.453 -2.578 1 50.94 97 PRO B O 1
ATOM 2300 N N . ASN B 1 98 ? 17.812 -7.199 -2.568 1 54.31 98 ASN B N 1
ATOM 2301 C CA . ASN B 1 98 ? 16.359 -7.387 -2.514 1 54.31 98 ASN B CA 1
ATOM 2302 C C . ASN B 1 98 ? 15.641 -6.457 -3.484 1 54.31 98 ASN B C 1
ATOM 2304 O O . ASN B 1 98 ? 14.945 -5.527 -3.062 1 54.31 98 ASN B O 1
ATOM 2308 N N . PRO B 1 99 ? 15.953 -6.648 -4.816 1 57.31 99 PRO B N 1
ATOM 2309 C CA . PRO B 1 99 ? 15.289 -5.723 -5.738 1 57.31 99 PRO B CA 1
ATOM 2310 C C . PRO B 1 99 ? 13.766 -5.887 -5.746 1 57.31 99 PRO B C 1
ATOM 2312 O O . PRO B 1 99 ? 13.258 -7 -5.59 1 57.31 99 PRO B O 1
ATOM 2315 N N . ILE B 1 100 ? 13.133 -4.766 -5.629 1 62.59 100 ILE B N 1
ATOM 2316 C CA . ILE B 1 100 ? 11.688 -4.781 -5.801 1 62.59 100 ILE B CA 1
ATOM 2317 C C . ILE B 1 100 ? 11.344 -4.945 -7.281 1 62.59 100 ILE B C 1
ATOM 2319 O O . ILE B 1 100 ? 11.656 -4.07 -8.094 1 62.59 100 ILE B O 1
ATOM 2323 N N . TYR B 1 101 ? 10.875 -6.16 -7.695 1 73.06 101 TYR B N 1
ATOM 2324 C CA . TYR B 1 101 ? 10.562 -6.27 -9.117 1 73.06 101 TYR B CA 1
ATOM 2325 C C . TYR B 1 101 ? 9.219 -6.949 -9.328 1 73.06 101 TYR B C 1
ATOM 2327 O O . TYR B 1 101 ? 8.859 -7.301 -10.453 1 73.06 101 TYR B O 1
ATOM 2335 N N . GLY B 1 102 ? 8.539 -7.113 -8.211 1 87.12 102 GLY B N 1
ATOM 2336 C CA . GLY B 1 102 ? 7.223 -7.699 -8.383 1 87.12 102 GLY B CA 1
ATOM 2337 C C . GLY B 1 102 ? 6.57 -8.094 -7.066 1 87.12 102 GLY B C 1
ATOM 2338 O O . GLY B 1 102 ? 7.012 -7.668 -5.996 1 87.12 102 GLY B O 1
ATOM 2339 N N . ILE B 1 103 ? 5.426 -8.844 -7.25 1 93.94 103 ILE B N 1
ATOM 2340 C CA . ILE B 1 103 ? 4.66 -9.297 -6.09 1 93.94 103 ILE B CA 1
ATOM 2341 C C . ILE B 1 103 ? 4.336 -10.781 -6.227 1 93.94 103 ILE B C 1
ATOM 2343 O O . ILE B 1 103 ? 4.031 -11.258 -7.324 1 93.94 103 ILE B O 1
ATOM 2347 N N . TRP B 1 104 ? 4.441 -11.492 -5.062 1 97.12 104 TRP B N 1
ATOM 2348 C CA . TRP B 1 104 ? 4.012 -12.891 -5.035 1 97.12 104 TRP B CA 1
ATOM 2349 C C . TRP B 1 104 ? 2.514 -13 -5.293 1 97.12 104 TRP B C 1
ATOM 2351 O O . TRP B 1 104 ? 1.728 -12.195 -4.789 1 97.12 104 TRP B O 1
ATOM 2361 N N . ILE B 1 105 ? 2.141 -14.016 -6.035 1 98.5 105 ILE B N 1
ATOM 2362 C CA . ILE B 1 105 ? 0.756 -14.469 -6.105 1 98.5 105 ILE B CA 1
ATOM 2363 C C . ILE B 1 105 ? 0.674 -15.945 -5.727 1 98.5 105 ILE B C 1
ATOM 2365 O O . ILE B 1 105 ? 1.693 -16.578 -5.43 1 98.5 105 ILE B O 1
ATOM 2369 N N . GLY B 1 106 ? -0.472 -16.516 -5.715 1 98.81 106 GLY B N 1
ATOM 2370 C CA . GLY B 1 106 ? -0.726 -17.781 -5.035 1 98.81 106 GLY B CA 1
ATOM 2371 C C . GLY B 1 106 ? -0.297 -19 -5.844 1 98.81 106 GLY B C 1
ATOM 2372 O O . GLY B 1 106 ? -0.169 -20.094 -5.305 1 98.81 106 GLY B O 1
ATOM 2373 N N . LEU B 1 107 ? -0.086 -18.828 -7.152 1 98.56 107 LEU B N 1
ATOM 2374 C CA . LEU B 1 107 ? 0.24 -19.938 -8.047 1 98.56 107 LEU B CA 1
ATOM 2375 C C . LEU B 1 107 ? 1.636 -20.469 -7.754 1 98.56 107 LEU B C 1
ATOM 2377 O O . LEU B 1 107 ? 2.584 -19.703 -7.598 1 98.56 107 LEU B O 1
ATOM 2381 N N . HIS B 1 108 ? 1.726 -21.844 -7.629 1 97.69 108 HIS B N 1
ATOM 2382 C CA . HIS B 1 108 ? 2.996 -22.484 -7.32 1 97.69 108 HIS B CA 1
ATOM 2383 C C . HIS B 1 108 ? 2.965 -23.969 -7.684 1 97.69 108 HIS B C 1
ATOM 2385 O O . HIS B 1 108 ? 1.922 -24.484 -8.078 1 97.69 108 HIS B O 1
ATOM 2391 N N . GLN B 1 109 ? 4.098 -24.5 -7.676 1 95.81 109 GLN B N 1
ATOM 2392 C CA . GLN B 1 109 ? 4.215 -25.953 -7.809 1 95.81 109 GLN B CA 1
ATOM 2393 C C . GLN B 1 109 ? 4.578 -26.594 -6.477 1 95.81 109 GLN B C 1
ATOM 2395 O O . GLN B 1 109 ? 5.609 -26.266 -5.883 1 95.81 109 GLN B O 1
ATOM 2400 N N . THR B 1 110 ? 3.754 -27.531 -5.984 1 91.19 110 THR B N 1
ATOM 2401 C CA . THR B 1 110 ? 3.979 -28.203 -4.715 1 91.19 110 THR B CA 1
ATOM 2402 C C . THR B 1 110 ? 5.09 -29.25 -4.844 1 91.19 110 THR B C 1
ATOM 2404 O O . THR B 1 110 ? 5.734 -29.594 -3.857 1 91.19 110 THR B O 1
ATOM 2407 N N . VAL B 1 111 ? 5.18 -29.797 -5.992 1 89.62 111 VAL B N 1
ATOM 2408 C CA . VAL B 1 111 ? 6.258 -30.719 -6.355 1 89.62 111 VAL B CA 1
ATOM 2409 C C . VAL B 1 111 ? 7.008 -30.172 -7.57 1 89.62 111 VAL B C 1
ATOM 2411 O O . VAL B 1 111 ? 6.391 -29.672 -8.516 1 89.62 111 VAL B O 1
ATOM 2414 N N . ALA B 1 112 ? 8.289 -30.25 -7.457 1 83.75 112 ALA B N 1
ATOM 2415 C CA . ALA B 1 112 ? 9.086 -29.766 -8.578 1 83.75 112 ALA B CA 1
ATOM 2416 C C . ALA B 1 112 ? 8.586 -30.344 -9.898 1 83.75 112 ALA B C 1
ATOM 2418 O O . ALA B 1 112 ? 8.359 -31.547 -10.016 1 83.75 112 ALA B O 1
ATOM 2419 N N . ASP B 1 113 ? 8.336 -29.484 -10.836 1 85.12 113 ASP B N 1
ATOM 2420 C CA . ASP B 1 113 ? 7.906 -29.797 -12.195 1 85.12 113 ASP B CA 1
ATOM 2421 C C . ASP B 1 113 ? 6.512 -30.422 -12.188 1 85.12 113 ASP B C 1
ATOM 2423 O O . ASP B 1 113 ? 6.109 -31.078 -13.156 1 85.12 113 ASP B O 1
ATOM 2427 N N . GLY B 1 114 ? 5.859 -30.312 -11.141 1 91.12 114 GLY B N 1
ATOM 2428 C CA . GLY B 1 114 ? 4.473 -30.734 -11.062 1 91.12 114 GLY B CA 1
ATOM 2429 C C . GLY B 1 114 ? 3.5 -29.719 -11.633 1 91.12 114 GLY B C 1
ATOM 2430 O O . GLY B 1 114 ? 3.914 -28.734 -12.258 1 91.12 114 GLY B O 1
ATOM 2431 N N . PRO B 1 115 ? 2.234 -29.984 -11.492 1 94.62 115 PRO B N 1
ATOM 2432 C CA . PRO B 1 115 ? 1.24 -29.031 -11.992 1 94.62 115 PRO B CA 1
ATOM 2433 C C . PRO B 1 115 ? 1.216 -27.734 -11.203 1 94.62 115 PRO B C 1
ATOM 2435 O O . PRO B 1 115 ? 1.527 -27.719 -10.008 1 94.62 115 PRO B O 1
ATOM 2438 N N . TRP B 1 116 ? 0.913 -26.703 -11.898 1 97 116 TRP B N 1
ATOM 2439 C CA . TRP B 1 116 ? 0.684 -25.422 -11.227 1 97 116 TRP B CA 1
ATOM 2440 C C . TRP B 1 116 ? -0.614 -25.453 -10.43 1 97 116 TRP B C 1
ATOM 2442 O O . TRP B 1 116 ? -1.65 -25.891 -10.93 1 97 116 TRP B O 1
ATOM 2452 N N . LYS B 1 117 ? -0.494 -25 -9.164 1 97.88 117 LYS B N 1
ATOM 2453 C CA .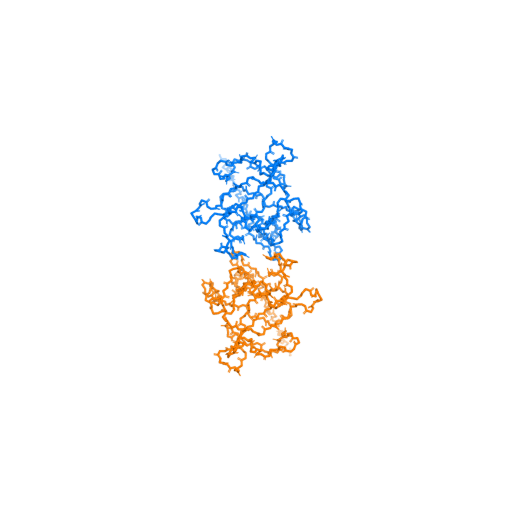 LYS B 1 117 ? -1.649 -24.984 -8.266 1 97.88 117 LYS B CA 1
ATOM 2454 C C . LYS B 1 117 ? -1.727 -23.672 -7.496 1 97.88 117 LYS B C 1
ATOM 2456 O O . LYS B 1 117 ? -0.703 -23.141 -7.059 1 97.88 117 LYS B O 1
ATOM 2461 N N . ASN B 1 118 ? -2.979 -23.266 -7.332 1 98.69 118 ASN B N 1
ATOM 2462 C CA . ASN B 1 118 ? -3.162 -22.125 -6.438 1 98.69 118 ASN B CA 1
ATOM 2463 C C . ASN B 1 118 ? -3.168 -22.547 -4.977 1 98.69 118 ASN B C 1
ATOM 2465 O O . ASN B 1 118 ? -3.729 -23.594 -4.633 1 98.69 118 ASN B O 1
ATOM 2469 N N . SER B 1 119 ? -2.635 -21.719 -4.121 1 98.62 119 SER B N 1
ATOM 2470 C CA . SER B 1 119 ? -2.543 -22.062 -2.707 1 98.62 119 SER B CA 1
ATOM 2471 C C . SER B 1 119 ? -3.924 -22.094 -2.059 1 98.62 119 SER B C 1
ATOM 2473 O O . SER B 1 119 ? -4.09 -22.672 -0.98 1 98.62 119 SER B O 1
ATOM 2475 N N . ASP B 1 120 ? -4.926 -21.422 -2.658 1 98.25 120 ASP B N 1
ATOM 2476 C CA . ASP B 1 120 ? -6.277 -21.469 -2.117 1 98.25 120 ASP B CA 1
ATOM 2477 C C . ASP B 1 120 ? -7.055 -22.656 -2.676 1 98.25 120 ASP B C 1
ATOM 2479 O O . ASP B 1 120 ? -8.266 -22.75 -2.482 1 98.25 120 ASP B O 1
ATOM 2483 N N . ASP B 1 121 ? -6.512 -23.5 -3.488 1 97.12 121 ASP B N 1
ATOM 2484 C CA . ASP B 1 121 ? -7.004 -24.766 -4.027 1 97.12 121 ASP B CA 1
ATOM 2485 C C . ASP B 1 121 ? -8.008 -24.531 -5.152 1 97.12 121 ASP B C 1
ATOM 2487 O O . ASP B 1 121 ? -8.664 -25.469 -5.617 1 97.12 121 ASP B O 1
ATOM 2491 N N . THR B 1 122 ? -8.148 -23.25 -5.555 1 97.44 122 THR B N 1
ATOM 2492 C CA . THR B 1 122 ? -8.977 -23.031 -6.738 1 97.44 122 THR B CA 1
ATOM 2493 C C . THR B 1 122 ? -8.258 -23.531 -7.996 1 97.44 122 THR B C 1
ATOM 2495 O O . THR B 1 122 ? -7.035 -23.453 -8.086 1 97.44 122 THR B O 1
ATOM 2498 N N . ASP B 1 123 ? -9.031 -23.938 -8.898 1 96.31 123 ASP B N 1
ATOM 2499 C CA . ASP B 1 123 ? -8.484 -24.359 -10.18 1 96.31 123 ASP B CA 1
ATOM 2500 C C . ASP B 1 123 ? -8.062 -23.156 -11.016 1 96.31 123 ASP B C 1
ATOM 2502 O O . ASP B 1 123 ? -8.82 -22.203 -11.172 1 96.31 123 ASP B O 1
ATOM 2506 N N . GLN B 1 124 ? -6.832 -23.188 -11.555 1 96.06 124 GLN B N 1
ATOM 2507 C CA . GLN B 1 124 ? -6.344 -22.094 -12.383 1 96.06 124 GLN B CA 1
ATOM 2508 C C . GLN B 1 124 ? -7.027 -22.094 -13.75 1 96.06 124 GLN B C 1
ATOM 2510 O O . GLN B 1 124 ? -7.18 -21.047 -14.367 1 96.06 124 GLN B O 1
ATOM 2515 N N . ASP B 1 125 ? -7.535 -23.156 -14.18 1 92.12 125 ASP B N 1
ATOM 2516 C CA . ASP B 1 125 ? -8.188 -23.328 -15.477 1 92.12 125 ASP B CA 1
ATOM 2517 C C . ASP B 1 125 ? -7.289 -22.844 -16.609 1 92.12 125 ASP B C 1
ATOM 2519 O O . ASP B 1 125 ? -6.148 -23.281 -16.734 1 92.12 125 ASP B O 1
ATOM 2523 N N . ASN B 1 126 ? -7.852 -21.938 -17.578 1 93.19 126 ASN B N 1
ATOM 2524 C CA . ASN B 1 126 ? -7.121 -21.656 -18.812 1 93.19 126 ASN B CA 1
ATOM 2525 C C . ASN B 1 126 ? -6.523 -20.25 -18.797 1 93.19 126 ASN B C 1
ATOM 2527 O O . ASN B 1 126 ? -5.992 -19.797 -19.812 1 93.19 126 ASN B O 1
ATOM 2531 N N . PHE B 1 127 ? -6.559 -19.641 -17.641 1 95.88 127 PHE B N 1
ATOM 2532 C CA . PHE B 1 127 ? -6.008 -18.281 -17.641 1 95.88 127 PHE B CA 1
ATOM 2533 C C . PHE B 1 127 ? -4.602 -18.266 -17.062 1 95.88 127 PHE B C 1
ATOM 2535 O O . PHE B 1 127 ? -4.402 -18.609 -15.891 1 95.88 127 PHE B O 1
ATOM 2542 N N . PHE B 1 128 ? -3.67 -17.906 -17.875 1 95.75 128 PHE B N 1
ATOM 2543 C CA . PHE B 1 128 ? -2.289 -17.641 -17.484 1 95.75 128 PHE B CA 1
ATOM 2544 C C . PHE B 1 128 ? -1.777 -16.359 -18.125 1 95.75 128 PHE B C 1
ATOM 2546 O O . PHE B 1 128 ? -2.201 -15.992 -19.219 1 95.75 128 PHE B O 1
ATOM 2553 N N . ARG B 1 129 ? -0.878 -15.695 -17.438 1 93.06 129 ARG B N 1
ATOM 2554 C CA . ARG B 1 129 ? -0.303 -14.461 -17.969 1 93.06 129 ARG B CA 1
ATOM 2555 C C . ARG B 1 129 ? 1.221 -14.523 -17.969 1 93.06 129 ARG B C 1
ATOM 2557 O O . ARG B 1 129 ? 1.884 -13.602 -17.484 1 93.06 129 ARG B O 1
ATOM 2564 N N . TRP B 1 130 ? 1.677 -15.578 -18.438 1 93.69 130 TRP B N 1
ATOM 2565 C CA . TRP B 1 130 ? 3.117 -15.805 -18.453 1 93.69 130 TRP B CA 1
ATOM 2566 C C . TRP B 1 130 ? 3.818 -14.781 -19.359 1 93.69 130 TRP B C 1
ATOM 2568 O O . TRP B 1 130 ? 3.332 -14.461 -20.438 1 93.69 130 TRP B O 1
ATOM 2578 N N . ARG B 1 131 ? 4.891 -14.367 -18.891 1 88.75 131 ARG B N 1
ATOM 2579 C CA . ARG B 1 131 ? 5.797 -13.648 -19.781 1 88.75 131 ARG B CA 1
ATOM 2580 C C . ARG B 1 131 ? 6.371 -14.578 -20.844 1 88.75 131 ARG B C 1
ATOM 2582 O O . ARG B 1 131 ? 6.473 -15.789 -20.625 1 88.75 131 ARG B O 1
ATOM 2589 N N . SER B 1 132 ? 6.754 -13.875 -21.906 1 87.38 132 SER B N 1
ATOM 2590 C CA . SER B 1 132 ? 7.398 -14.68 -22.938 1 87.38 132 SER B CA 1
ATOM 2591 C C . SER B 1 132 ? 8.57 -15.469 -22.375 1 87.38 132 SER B C 1
ATOM 2593 O O . SER B 1 132 ? 9.367 -14.945 -21.594 1 87.38 132 SER B O 1
ATOM 2595 N N . LEU B 1 133 ? 8.609 -16.812 -22.609 1 88.56 133 LEU B N 1
ATOM 2596 C CA . LEU B 1 133 ? 9.672 -17.75 -22.25 1 88.56 133 LEU B CA 1
ATOM 2597 C C . LEU B 1 133 ? 9.5 -18.234 -20.828 1 88.56 133 LEU B C 1
ATOM 2599 O O . LEU B 1 133 ? 10.344 -18.969 -20.312 1 88.56 133 LEU B O 1
ATOM 2603 N N . GLU B 1 134 ? 8.469 -17.719 -20.219 1 89.88 134 GLU B N 1
ATOM 2604 C CA . GLU B 1 134 ? 8.141 -18.219 -18.891 1 89.88 134 GLU B CA 1
ATOM 2605 C C . GLU B 1 134 ? 6.953 -19.172 -18.938 1 89.88 134 GLU B C 1
ATOM 2607 O O . GLU B 1 134 ? 6.133 -19.109 -19.859 1 89.88 134 GLU B O 1
ATOM 2612 N N . PRO B 1 135 ? 6.625 -19.969 -17.969 1 91.44 135 PRO B N 1
ATOM 2613 C CA . PRO B 1 135 ? 7.637 -20.359 -16.984 1 91.44 135 PRO B CA 1
ATOM 2614 C C . PRO B 1 135 ? 8.805 -21.125 -17.609 1 91.44 135 PRO B C 1
ATOM 2616 O O . PRO B 1 135 ? 8.602 -21.922 -18.531 1 91.44 135 PRO B O 1
ATOM 2619 N N . ASN B 1 136 ? 10.07 -20.922 -17.141 1 90.06 136 ASN B N 1
ATOM 2620 C CA . ASN B 1 136 ? 11.227 -21.562 -17.75 1 90.06 136 ASN B CA 1
ATOM 2621 C C . ASN B 1 136 ? 12.062 -22.312 -16.719 1 90.06 136 ASN B C 1
ATOM 2623 O O . ASN B 1 136 ? 13.07 -22.938 -17.062 1 90.06 136 ASN B O 1
ATOM 2627 N N . ASN B 1 137 ? 11.602 -22.266 -15.477 1 89.19 137 ASN B N 1
ATOM 2628 C CA . ASN B 1 137 ? 12.336 -22.938 -14.414 1 89.19 137 ASN B CA 1
ATOM 2629 C C . ASN B 1 137 ? 13.828 -22.641 -14.484 1 89.19 137 ASN B C 1
ATOM 2631 O O . ASN B 1 137 ? 14.656 -23.547 -14.391 1 89.19 137 ASN B O 1
ATOM 2635 N N . SER B 1 138 ? 14.156 -21.375 -14.875 1 78 138 SER B N 1
ATOM 2636 C CA . SER B 1 138 ? 15.547 -21 -15.117 1 78 138 SER B CA 1
ATOM 2637 C C . SER B 1 138 ? 16.391 -21.172 -13.859 1 78 138 SER B C 1
ATOM 2639 O O . SER B 1 138 ? 15.891 -21 -12.742 1 78 138 SER B O 1
ATOM 2641 N N . TYR B 1 139 ? 17.469 -21.969 -13.953 1 60.75 139 TYR B N 1
ATOM 2642 C CA . TYR B 1 139 ? 18.391 -22.312 -12.867 1 60.75 139 TYR B CA 1
ATOM 2643 C C . TYR B 1 139 ? 19.312 -21.141 -12.555 1 60.75 139 TYR B C 1
ATOM 2645 O O . TYR B 1 139 ? 19.938 -20.578 -13.453 1 60.75 139 TYR B O 1
ATOM 2653 N N . TYR B 1 140 ? 18.859 -20.062 -11.789 1 52.97 140 TYR B N 1
ATOM 2654 C CA . TYR B 1 140 ? 19.891 -19.094 -11.422 1 52.97 140 TYR B CA 1
ATOM 2655 C C . TYR B 1 140 ? 21.141 -19.812 -10.898 1 52.97 140 TYR B C 1
ATOM 2657 O O . TYR B 1 140 ? 22.219 -19.719 -11.5 1 52.97 140 TYR B O 1
ATOM 2665 N N . VAL B 1 141 ? 21.359 -19.625 -9.539 1 48.69 141 VAL B N 1
ATOM 2666 C CA . VAL B 1 141 ? 22.531 -20.094 -8.828 1 48.69 141 VAL B CA 1
ATOM 2667 C C . VAL B 1 141 ? 22.375 -21.578 -8.477 1 48.69 141 VAL B C 1
ATOM 2669 O O . VAL B 1 141 ? 21.719 -21.922 -7.488 1 48.69 141 VAL B O 1
ATOM 2672 N N . GLY B 1 142 ? 22.781 -22.469 -9.258 1 54.09 142 GLY B N 1
ATOM 2673 C CA . GLY B 1 142 ? 22.766 -23.891 -9.016 1 54.09 142 GLY B CA 1
ATOM 2674 C C . GLY B 1 142 ? 21.391 -24.516 -9.211 1 54.09 142 GLY B C 1
ATOM 2675 O O . GLY B 1 142 ? 20.641 -24.094 -10.086 1 54.09 142 GLY B O 1
ATOM 2676 N N . GLU B 1 143 ? 20.922 -25.578 -8.391 1 56.75 143 GLU B N 1
ATOM 2677 C CA . GLU B 1 143 ? 19.797 -26.5 -8.336 1 56.75 143 GLU B CA 1
ATOM 2678 C C . GLU B 1 143 ? 18.516 -25.766 -7.93 1 56.75 143 GLU B C 1
ATOM 2680 O O . GLU B 1 143 ? 17.625 -26.359 -7.328 1 56.75 143 GLU B O 1
ATOM 2685 N N . GLN B 1 144 ? 18.422 -24.406 -8.156 1 63.62 144 GLN B N 1
ATOM 2686 C CA . GLN B 1 144 ? 17.219 -23.859 -7.535 1 63.62 144 GLN B CA 1
ATOM 2687 C C . GLN B 1 144 ? 16.047 -23.859 -8.516 1 63.62 144 GLN B C 1
ATOM 2689 O O . GLN B 1 144 ? 16.172 -23.375 -9.641 1 63.62 144 GLN B O 1
ATOM 2694 N N . ALA B 1 145 ? 14.969 -24.656 -8.266 1 80.75 145 ALA B N 1
ATOM 2695 C CA . ALA B 1 145 ? 13.695 -24.797 -8.969 1 80.75 145 ALA B CA 1
ATOM 2696 C C . ALA B 1 145 ? 12.836 -23.562 -8.805 1 80.75 145 ALA B C 1
ATOM 2698 O O . ALA B 1 145 ? 12.766 -22.984 -7.715 1 80.75 145 ALA B O 1
ATOM 2699 N N . GLU B 1 146 ? 12.43 -22.891 -9.945 1 90.88 146 GLU B N 1
ATOM 2700 C CA . GLU B 1 146 ? 11.461 -21.797 -9.922 1 90.88 146 GLU B CA 1
ATOM 2701 C C . GLU B 1 146 ? 10.031 -22.328 -9.875 1 90.88 146 GLU B C 1
ATOM 2703 O O . GLU B 1 146 ? 9.414 -22.547 -10.922 1 90.88 146 GLU B O 1
ATOM 2708 N N . ASP B 1 147 ? 9.586 -22.516 -8.656 1 94.5 147 ASP B N 1
ATOM 2709 C CA . ASP B 1 147 ? 8.312 -23.203 -8.484 1 94.5 147 ASP B CA 1
ATOM 2710 C C . ASP B 1 147 ? 7.234 -22.266 -7.961 1 94.5 147 ASP B C 1
ATOM 2712 O O . ASP B 1 147 ? 6.133 -22.688 -7.625 1 94.5 147 ASP B O 1
ATOM 2716 N N . CYS B 1 148 ? 7.57 -21 -7.812 1 95.62 148 CYS B N 1
ATOM 2717 C CA . CYS B 1 148 ? 6.629 -20 -7.328 1 95.62 148 CYS B CA 1
ATOM 2718 C C . CYS B 1 148 ? 6.449 -18.875 -8.344 1 95.62 148 CYS B C 1
ATOM 2720 O O . CYS B 1 148 ? 7.316 -18.656 -9.195 1 95.62 148 CYS B O 1
ATOM 2722 N N . VAL B 1 149 ? 5.305 -18.188 -8.273 1 96.12 149 VAL B N 1
ATOM 2723 C CA . VAL B 1 149 ? 4.969 -17.25 -9.344 1 96.12 149 VAL B CA 1
ATOM 2724 C C . VAL B 1 149 ? 4.816 -15.844 -8.773 1 96.12 149 VAL B C 1
ATOM 2726 O O . VAL B 1 149 ? 4.23 -15.656 -7.703 1 96.12 149 VAL B O 1
ATOM 2729 N N . HIS B 1 150 ? 5.363 -14.922 -9.445 1 94.12 150 HIS B N 1
ATOM 2730 C CA . HIS B 1 150 ? 5.156 -13.508 -9.141 1 94.12 150 HIS B CA 1
ATOM 2731 C C . HIS B 1 150 ? 4.746 -12.727 -10.383 1 94.12 150 HIS B C 1
ATOM 2733 O O . HIS B 1 150 ? 5.043 -13.141 -11.508 1 94.12 150 HIS B O 1
ATOM 2739 N N . ILE B 1 151 ? 3.904 -11.656 -10.164 1 92.31 151 ILE B N 1
ATOM 2740 C CA . ILE B 1 151 ? 3.711 -10.672 -11.219 1 92.31 151 ILE B CA 1
ATOM 2741 C C . ILE B 1 151 ? 4.965 -9.812 -11.359 1 92.31 151 ILE B C 1
ATOM 2743 O O . ILE B 1 151 ? 5.438 -9.227 -10.383 1 92.31 151 ILE B O 1
ATOM 2747 N N . TRP B 1 152 ? 5.391 -9.742 -12.516 1 83.75 152 TRP B N 1
ATOM 2748 C CA . TRP B 1 152 ? 6.664 -9.094 -12.797 1 83.75 152 TRP B CA 1
ATOM 2749 C C . TRP B 1 152 ? 6.449 -7.66 -13.273 1 83.75 152 TRP B C 1
ATOM 2751 O O . TRP B 1 152 ? 5.66 -7.418 -14.188 1 83.75 152 TRP B O 1
ATOM 2761 N N . HIS B 1 153 ? 7.172 -6.758 -12.547 1 77 153 HIS B N 1
ATOM 2762 C CA . HIS B 1 153 ? 7.168 -5.379 -13.031 1 77 153 HIS B CA 1
ATOM 2763 C C . HIS B 1 153 ? 8.141 -5.195 -14.188 1 77 153 HIS B C 1
ATOM 2765 O O . HIS B 1 153 ? 9.305 -5.582 -14.094 1 77 153 HIS B O 1
ATOM 2771 N N . PHE B 1 154 ? 7.625 -4.758 -15.367 1 65.19 154 PHE B N 1
ATOM 2772 C CA . PHE B 1 154 ? 8.469 -4.359 -16.484 1 65.19 154 PHE B CA 1
ATOM 2773 C C . PHE B 1 154 ? 8.109 -2.965 -16.969 1 65.19 154 PHE B C 1
ATOM 2775 O O . PHE B 1 154 ? 6.93 -2.598 -16.984 1 65.19 154 PHE B O 1
ATOM 2782 N N . ASN B 1 155 ? 9.125 -2.09 -16.906 1 60.06 155 ASN B N 1
ATOM 2783 C CA . ASN B 1 155 ? 8.945 -0.689 -17.266 1 60.06 155 ASN B CA 1
ATOM 2784 C C . ASN B 1 155 ? 8.18 -0.545 -18.578 1 60.06 155 ASN B C 1
ATOM 2786 O O . ASN B 1 155 ? 7.797 0.562 -18.953 1 60.06 155 ASN B O 1
ATOM 2790 N N . ASP B 1 156 ? 8.18 -1.473 -19.391 1 52.28 156 ASP B N 1
ATOM 2791 C CA . ASP B 1 156 ? 7.438 -1.18 -20.609 1 52.28 156 ASP B CA 1
ATOM 2792 C C . ASP B 1 156 ? 5.938 -1.113 -20.328 1 52.28 156 ASP B C 1
ATOM 2794 O O . ASP B 1 156 ? 5.375 -2.01 -19.703 1 52.28 156 ASP B O 1
ATOM 2798 N N . ASP B 1 157 ? 5.418 0.054 -20.047 1 48.84 157 ASP B N 1
ATOM 2799 C CA . ASP B 1 157 ? 4.035 0.433 -19.766 1 48.84 157 ASP B CA 1
ATOM 2800 C C . ASP B 1 157 ? 3.059 -0.354 -20.641 1 48.84 157 ASP B C 1
ATOM 2802 O O . ASP B 1 157 ? 1.851 -0.114 -20.594 1 48.84 157 ASP B O 1
ATOM 2806 N N . SER B 1 158 ? 3.492 -0.892 -21.594 1 47.25 158 SER B N 1
ATOM 2807 C CA . SER B 1 158 ? 2.461 -1.465 -22.453 1 47.25 158 SER B CA 1
ATOM 2808 C C . SER B 1 158 ? 1.624 -2.494 -21.688 1 47.25 158 SER B C 1
ATOM 2810 O O . SER B 1 158 ? 2.09 -3.092 -20.719 1 47.25 158 SER B O 1
ATOM 2812 N N . ASP B 1 159 ? 0.297 -2.23 -21.594 1 47.41 159 ASP B N 1
ATOM 2813 C CA . ASP B 1 159 ? -0.704 -3.186 -21.125 1 47.41 159 ASP B CA 1
ATOM 2814 C C . ASP B 1 159 ? -0.09 -4.566 -20.922 1 47.41 159 ASP B C 1
ATOM 2816 O O . ASP B 1 159 ? -0.679 -5.422 -20.25 1 47.41 159 ASP B O 1
ATOM 2820 N N . ILE B 1 160 ? 1.146 -4.785 -21.516 1 51.06 160 ILE B N 1
ATOM 2821 C CA . ILE B 1 160 ? 1.948 -6 -21.578 1 51.06 160 ILE B CA 1
ATOM 2822 C C . ILE B 1 160 ? 2.621 -6.242 -20.234 1 51.06 160 ILE B C 1
ATOM 2824 O O . ILE B 1 160 ? 3.164 -7.324 -19.984 1 51.06 160 ILE B O 1
ATOM 2828 N N . GLN B 1 161 ? 2.596 -5.328 -19.328 1 54.94 161 GLN B N 1
ATOM 2829 C CA . GLN B 1 161 ? 3.588 -5.293 -18.25 1 54.94 161 GLN B CA 1
ATOM 2830 C C . GLN B 1 161 ? 3.119 -6.094 -17.047 1 54.94 161 GLN B C 1
ATOM 2832 O O . GLN B 1 161 ? 3.893 -6.336 -16.109 1 54.94 161 GLN B O 1
ATOM 2837 N N . GLN B 1 162 ? 1.971 -6.695 -17.078 1 78.75 162 GLN B N 1
ATOM 2838 C CA . GLN B 1 162 ? 1.521 -7.477 -15.938 1 78.75 162 GLN B CA 1
ATOM 2839 C C . GLN B 1 162 ? 1.641 -8.977 -16.203 1 78.75 162 GLN B C 1
ATOM 2841 O O . GLN B 1 162 ? 0.632 -9.656 -16.391 1 78.75 162 GLN B O 1
ATOM 2846 N N . LYS B 1 163 ? 2.857 -9.312 -16.469 1 89.56 163 LYS B N 1
ATOM 2847 C CA . LYS B 1 163 ? 3.064 -10.719 -16.797 1 89.56 163 LYS B CA 1
ATOM 2848 C C . LYS B 1 163 ? 3.656 -11.477 -15.609 1 89.56 163 LYS B C 1
ATOM 2850 O O . LYS B 1 163 ? 4.043 -10.875 -14.602 1 89.56 163 LYS B O 1
ATOM 2855 N N . TRP B 1 164 ? 3.572 -12.805 -15.797 1 93.81 164 TRP B N 1
ATOM 2856 C CA . TRP B 1 164 ? 3.992 -13.656 -14.695 1 93.81 164 TRP B CA 1
ATOM 2857 C C . TRP B 1 164 ? 5.363 -14.266 -14.969 1 93.81 164 TRP B C 1
ATOM 2859 O O . TRP B 1 164 ? 5.738 -14.469 -16.125 1 93.81 164 TRP B O 1
ATOM 2869 N N . ASN B 1 165 ? 6.062 -14.469 -13.938 1 91.81 165 ASN B N 1
ATOM 2870 C CA . ASN B 1 165 ? 7.34 -15.172 -13.969 1 91.81 165 ASN B CA 1
ATOM 2871 C C . ASN B 1 165 ? 7.438 -16.203 -12.852 1 91.81 165 ASN B C 1
ATOM 2873 O O . ASN B 1 165 ? 7.047 -15.945 -11.719 1 91.81 165 ASN B O 1
ATOM 2877 N N . ASP B 1 166 ? 7.895 -17.438 -13.258 1 92.5 166 ASP B N 1
ATOM 2878 C CA . ASP B 1 166 ? 8.25 -18.391 -12.203 1 92.5 166 ASP B CA 1
ATOM 2879 C C . ASP B 1 166 ? 9.586 -18.016 -11.555 1 92.5 166 ASP B C 1
ATOM 2881 O O . ASP B 1 166 ? 10.5 -17.547 -12.234 1 92.5 166 ASP B O 1
ATOM 2885 N N . MET B 1 167 ? 9.609 -18.156 -10.281 1 89.38 167 MET B N 1
ATOM 2886 C CA . MET B 1 167 ? 10.758 -17.688 -9.508 1 89.38 167 MET B CA 1
ATOM 2887 C C . MET B 1 167 ? 11.078 -18.656 -8.367 1 89.38 167 MET B C 1
ATOM 2889 O O . MET B 1 167 ? 10.219 -19.438 -7.961 1 89.38 167 MET B O 1
ATOM 2893 N N . TYR B 1 168 ? 12.367 -18.578 -7.934 1 90.5 168 TYR B N 1
ATOM 2894 C CA . TYR B 1 168 ? 12.781 -19.312 -6.75 1 90.5 168 TYR B CA 1
ATOM 2895 C C . TYR B 1 168 ? 11.953 -18.922 -5.535 1 90.5 168 TYR B C 1
ATOM 2897 O O . TYR B 1 168 ? 11.859 -17.734 -5.199 1 90.5 168 TYR B O 1
ATOM 2905 N N . CYS B 1 169 ? 11.414 -19.938 -4.859 1 92.69 169 CYS B N 1
ATOM 2906 C CA . CYS B 1 169 ? 10.406 -19.688 -3.834 1 92.69 169 CYS B CA 1
ATOM 2907 C C . CYS B 1 169 ? 11.023 -19 -2.625 1 92.69 169 CYS B C 1
ATOM 2909 O O . CYS B 1 169 ? 10.312 -18.406 -1.81 1 92.69 169 CYS B O 1
ATOM 2911 N N . ASN B 1 170 ? 12.328 -19.078 -2.486 1 90.81 170 ASN B N 1
ATOM 2912 C CA . ASN B 1 170 ? 12.977 -18.5 -1.311 1 90.81 170 ASN B CA 1
ATOM 2913 C C . ASN B 1 170 ? 13.422 -17.062 -1.557 1 90.81 170 ASN B C 1
ATOM 2915 O O . ASN B 1 170 ? 14 -16.438 -0.675 1 90.81 170 ASN B O 1
ATOM 2919 N N . GLU B 1 171 ? 13.141 -16.547 -2.803 1 87.75 171 GLU B N 1
ATOM 2920 C CA . GLU B 1 171 ? 13.289 -15.102 -2.986 1 87.75 171 GLU B CA 1
ATOM 2921 C C . GLU B 1 171 ? 12.289 -14.328 -2.129 1 87.75 171 GLU B C 1
ATOM 2923 O O . GLU B 1 171 ? 11.266 -14.875 -1.71 1 87.75 171 GLU B O 1
ATOM 2928 N N . VAL B 1 172 ? 12.648 -13.109 -1.824 1 90.81 172 VAL B N 1
ATOM 2929 C CA . VAL B 1 172 ? 11.734 -12.336 -0.989 1 90.81 172 VAL B CA 1
ATOM 2930 C C . VAL B 1 172 ? 11.102 -11.219 -1.812 1 90.81 172 VAL B C 1
ATOM 2932 O O . VAL B 1 172 ? 11.781 -10.547 -2.586 1 90.81 172 VAL B O 1
ATOM 2935 N N . MET B 1 173 ? 9.75 -11.086 -1.682 1 92.12 173 MET B N 1
ATOM 2936 C CA . MET B 1 173 ? 8.969 -10.062 -2.365 1 92.12 173 MET B CA 1
ATOM 2937 C C . MET B 1 173 ? 7.754 -9.664 -1.533 1 92.12 173 MET B C 1
ATOM 2939 O O . MET B 1 173 ? 7.367 -10.375 -0.608 1 92.12 173 MET B O 1
ATOM 2943 N N . SER B 1 174 ? 7.301 -8.422 -1.836 1 94.94 174 SER B N 1
ATOM 2944 C CA . SER B 1 174 ? 5.965 -8.102 -1.344 1 94.94 174 SER B CA 1
ATOM 2945 C C . SER B 1 174 ? 4.91 -8.992 -1.985 1 94.94 174 SER B C 1
ATOM 2947 O O . SER B 1 174 ? 5.23 -9.844 -2.814 1 94.94 174 SER B O 1
ATOM 2949 N N . PHE B 1 175 ? 3.656 -8.844 -1.527 1 97.69 175 PHE B N 1
ATOM 2950 C CA . PHE B 1 175 ? 2.666 -9.812 -1.974 1 97.69 175 PHE B CA 1
ATOM 2951 C C . PHE B 1 175 ? 1.252 -9.281 -1.77 1 97.69 175 PHE B C 1
ATOM 2953 O O . PHE B 1 175 ? 1.062 -8.234 -1.148 1 97.69 175 PHE B O 1
ATOM 2960 N N . VAL B 1 176 ? 0.355 -9.922 -2.424 1 98.56 176 VAL B N 1
ATOM 2961 C CA . VAL B 1 176 ? -1.058 -9.578 -2.291 1 98.56 176 VAL B CA 1
ATOM 2962 C C . VAL B 1 176 ? -1.831 -10.781 -1.744 1 98.56 176 VAL B C 1
ATOM 2964 O O . VAL B 1 176 ? -1.68 -11.898 -2.236 1 98.56 176 VAL B O 1
ATOM 2967 N N . CYS B 1 177 ? -2.6 -10.547 -0.673 1 98.88 177 CYS B N 1
ATOM 2968 C CA . CYS B 1 177 ? -3.498 -11.547 -0.104 1 98.88 177 CYS B CA 1
ATOM 2969 C C . CYS B 1 177 ? -4.895 -11.438 -0.704 1 98.88 177 CYS B C 1
ATOM 2971 O O . CYS B 1 177 ? -5.32 -10.344 -1.092 1 98.88 177 CYS B O 1
ATOM 2973 N N . LYS B 1 178 ? -5.527 -12.555 -0.754 1 98.81 178 LYS B N 1
ATOM 2974 C CA . LYS B 1 178 ? -6.902 -12.664 -1.234 1 98.81 178 LYS B CA 1
ATOM 2975 C C . LYS B 1 178 ? -7.738 -13.547 -0.312 1 98.81 178 LYS B C 1
ATOM 2977 O O . LYS B 1 178 ? -7.273 -14.594 0.139 1 98.81 178 LYS B O 1
ATOM 2982 N N . MET B 1 179 ? -9 -13.141 0.009 1 98.12 179 MET B N 1
ATOM 2983 C CA . MET B 1 179 ? -9.977 -13.953 0.719 1 98.12 179 MET B CA 1
ATOM 2984 C C . MET B 1 179 ? -11.391 -13.672 0.219 1 98.12 179 MET B C 1
ATOM 2986 O O . MET B 1 179 ? -11.641 -12.625 -0.378 1 98.12 179 MET B O 1
ATOM 2990 N N . PRO B 1 180 ? -12.273 -14.641 0.375 1 96.62 180 PRO B N 1
ATOM 2991 C CA . PRO B 1 180 ? -13.648 -14.359 -0.036 1 96.62 180 PRO B CA 1
ATOM 2992 C C . PRO B 1 180 ? -14.273 -13.203 0.738 1 96.62 180 PRO B C 1
ATOM 2994 O O . PRO B 1 180 ? -14 -13.031 1.93 1 96.62 180 PRO B O 1
ATOM 2997 N N . ALA B 1 181 ? -15 -12.406 -0.028 1 95.75 181 ALA B N 1
ATOM 2998 C CA . ALA B 1 181 ? -15.727 -11.328 0.645 1 95.75 181 ALA B CA 1
ATOM 2999 C C . ALA B 1 181 ? -16.891 -11.875 1.45 1 95.75 181 ALA B C 1
ATOM 3001 O O . ALA B 1 181 ? -17.469 -12.906 1.097 1 95.75 181 ALA B O 1
ATOM 3002 N N . ASP B 1 182 ? -17.156 -11.164 2.578 1 87.88 182 ASP B N 1
ATOM 3003 C CA . ASP B 1 182 ? -18.312 -11.539 3.369 1 87.88 182 ASP B CA 1
ATOM 3004 C C . ASP B 1 182 ? -19.609 -11.164 2.656 1 87.88 182 ASP B C 1
ATOM 3006 O O . ASP B 1 182 ? -19.766 -10.031 2.188 1 87.88 182 ASP B O 1
ATOM 3010 N N . GLY B 1 183 ? -20.422 -12.125 2.203 1 74.12 183 GLY B N 1
ATOM 3011 C CA . GLY B 1 183 ? -21.703 -11.898 1.57 1 74.12 183 GLY B CA 1
ATOM 3012 C C . GLY B 1 183 ? -22.828 -11.648 2.566 1 74.12 183 GLY B C 1
ATOM 3013 O O . GLY B 1 183 ? -22.969 -12.391 3.537 1 74.12 183 GLY B O 1
ATOM 3014 N N . GLN B 1 184 ? -23.109 -10.438 3.104 1 57.91 184 GLN B N 1
ATOM 3015 C CA . GLN B 1 184 ? -24.312 -10.312 3.916 1 57.91 184 GLN B CA 1
ATOM 3016 C C . GLN B 1 184 ? -25.578 -10.445 3.061 1 57.91 184 GLN B C 1
ATOM 3018 O O . GLN B 1 184 ? -25.625 -9.93 1.942 1 57.91 184 GLN B O 1
ATOM 3023 N N . MET B 1 185 ? -26.297 -11.594 3.09 1 46.78 185 MET B N 1
ATOM 3024 C CA . MET B 1 185 ? -27.641 -11.68 2.549 1 46.78 185 MET B CA 1
ATOM 3025 C C . MET B 1 185 ? -28.5 -10.531 3.055 1 46.78 185 MET B C 1
ATOM 3027 O O . MET B 1 185 ? -28.516 -10.242 4.254 1 46.78 185 MET B O 1
ATOM 3031 N N . ARG B 1 186 ? -28.766 -9.445 2.355 1 38.56 186 ARG B N 1
ATOM 3032 C CA . ARG B 1 186 ? -29.891 -8.625 2.807 1 38.56 186 ARG B CA 1
ATOM 3033 C C . ARG B 1 186 ? -31.078 -9.5 3.17 1 38.56 186 ARG B C 1
ATOM 3035 O O . ARG B 1 186 ? -31.625 -10.211 2.32 1 38.56 186 ARG B O 1
ATOM 3042 N N . ARG B 1 187 ? -31.109 -9.789 4.426 1 30.86 187 ARG B N 1
ATOM 3043 C CA . ARG B 1 187 ? -32.438 -10.312 4.734 1 30.86 187 ARG B CA 1
ATOM 3044 C C . ARG B 1 187 ? -33.5 -9.227 4.586 1 30.86 187 ARG B C 1
ATOM 3046 O O . ARG B 1 187 ? -33.219 -8.047 4.82 1 30.86 187 ARG B O 1
#